Protein AF-A0A1G7ED06-F1 (afdb_monomer_lite)

Sequence (271 aa):
MIDLTKHDFTSLSVKDLLDAREAYHVHLAHLQSVYATAIGRYLIRDNDRNATERKAHSKPQALGPRTLFNSSVKDWSWPCILVFVRDWMKRSELKNHPEKQDQLVPPFLYLPDGRVVPTCVVKVDPNEGSPGTVDPPVFKSDLVGGGFPVQTMIQGKIHRGSIGCLVTNGETVFALSNRHVVGAAGREIFAGFKNTDRRLGVSDALQLGKRAFSEVYPGWPGSRVVANLDAGLIRVMTSRAGPHRFTASARSATSSTSMSAPSVSTSSTSR

Secondary structure (DSSP, 8-state):
---GGGS--TT--HHHHHHHHHHTHHHHHHSTTEEEEEEEEPPEETTSGGGT-TT----GGGS---BTTSEE--TTPPEEEEEEESS---HHHHHH-GGGGGGSPPSEEE-TTS-EEEEEEEE-----PPPPPPPPPP---S---TT-EEEEEETTEEEEEE--EEEE-SS-EEEEE-HHHH-STT-EEEEEETTEEEEEEEEEEEEEEEEEHHHHSTT-S-TT-EEEEEEEEEEE---SSSS----------------PPPP--------

Foldseek 3Di:
DPPPVVDDQQPDDPLNQLLLCQVCVVLLVPQPFFDDKDKDWAWDFCPFPCVPPVPGGDDPVVRPAAAPVGTDDDPPTGIAMETEGQDDDDPVNCVVCVVCVSNDDDQWGADPVGDIHGYHYHYDDDDPDDDDDDDDDDADDLAAAAQFKKWDADPNDIDIWHFHGWDDPVPFIKTKIFCSGLDAWQDFIWGDHNNDIDTFATWHNDFDAWDQPCVVPPPGDRRPDIDGRGITIGGGDDDPPDDRDHDRPPPPPPPPPDDDDDDDDDDDDDD

Organism: NCBI:txid1419277

pLDDT: mean 79.33, std 20.06, range [27.67, 97.88]

Structure (mmCIF, N/CA/C/O backbone):
data_AF-A0A1G7ED06-F1
#
_entry.id   AF-A0A1G7ED06-F1
#
loop_
_atom_site.group_PDB
_atom_site.id
_atom_site.type_symbol
_atom_site.label_atom_id
_atom_site.label_alt_id
_atom_site.label_comp_id
_atom_site.label_asym_id
_atom_site.label_entity_id
_atom_site.label_seq_id
_atom_site.pdbx_PDB_ins_code
_atom_site.Cartn_x
_atom_site.Cartn_y
_atom_site.Cartn_z
_atom_site.occupancy
_atom_site.B_iso_or_equiv
_atom_site.auth_seq_id
_atom_site.auth_comp_id
_atom_site.auth_asym_id
_atom_site.auth_atom_id
_atom_site.pdbx_PDB_model_num
ATOM 1 N N . MET A 1 1 ? 16.710 -3.857 -27.925 1.00 36.19 1 MET A N 1
ATOM 2 C CA . MET A 1 1 ? 15.730 -2.854 -27.456 1.00 36.19 1 MET A CA 1
ATOM 3 C C . MET A 1 1 ? 14.449 -3.642 -27.264 1.00 36.19 1 MET A C 1
ATOM 5 O O . MET A 1 1 ? 14.039 -4.249 -28.240 1.00 36.19 1 MET A O 1
ATOM 9 N N . ILE A 1 2 ? 13.929 -3.813 -26.041 1.00 41.56 2 ILE A N 1
ATOM 10 C CA . ILE A 1 2 ? 12.646 -4.522 -25.911 1.00 41.56 2 ILE A CA 1
ATOM 11 C C . ILE A 1 2 ? 11.589 -3.522 -26.340 1.00 41.56 2 ILE A C 1
ATOM 13 O O . ILE A 1 2 ? 11.467 -2.457 -25.734 1.00 41.56 2 ILE A O 1
ATOM 17 N N . ASP A 1 3 ? 10.943 -3.833 -27.450 1.00 40.06 3 ASP A N 1
ATOM 18 C CA . ASP A 1 3 ? 9.920 -3.004 -28.042 1.00 40.06 3 ASP A CA 1
ATOM 19 C C . ASP A 1 3 ? 8.656 -3.067 -27.176 1.00 40.06 3 ASP A C 1
ATOM 21 O O . ASP A 1 3 ? 7.835 -3.976 -27.288 1.00 40.06 3 ASP A O 1
ATOM 25 N N . LEU A 1 4 ? 8.539 -2.108 -26.256 1.00 51.03 4 LEU A N 1
ATOM 26 C CA . LEU A 1 4 ? 7.375 -1.927 -25.386 1.00 51.03 4 LEU A CA 1
ATOM 27 C C . LEU A 1 4 ? 6.096 -1.603 -26.181 1.00 51.03 4 LEU A C 1
ATOM 29 O O . LEU A 1 4 ? 5.025 -1.603 -25.589 1.00 51.03 4 LEU A O 1
ATOM 33 N N . THR A 1 5 ? 6.186 -1.328 -27.491 1.00 48.41 5 THR A N 1
ATOM 34 C CA . THR A 1 5 ? 5.022 -0.991 -28.327 1.00 48.41 5 THR A CA 1
ATOM 35 C C . THR A 1 5 ? 4.225 -2.210 -28.790 1.00 48.41 5 THR A C 1
ATOM 37 O O . THR A 1 5 ? 3.100 -2.050 -29.255 1.00 48.41 5 THR A O 1
ATOM 40 N N . LYS A 1 6 ? 4.758 -3.431 -28.630 1.00 54.66 6 LYS A N 1
ATOM 41 C CA . LYS A 1 6 ? 4.093 -4.655 -29.107 1.00 54.66 6 LYS A CA 1
ATOM 42 C C . LYS A 1 6 ? 2.989 -5.174 -28.177 1.00 54.66 6 LYS A C 1
ATOM 44 O O . LYS A 1 6 ? 2.189 -6.005 -28.598 1.00 54.66 6 LYS A O 1
ATOM 49 N N . HIS A 1 7 ? 2.938 -4.694 -26.934 1.00 62.41 7 HIS A N 1
ATOM 50 C CA . HIS A 1 7 ? 1.937 -5.091 -25.947 1.00 62.41 7 HIS A CA 1
ATOM 51 C C . HIS A 1 7 ? 1.218 -3.858 -25.403 1.00 62.41 7 HIS A C 1
ATOM 53 O O . HIS A 1 7 ? 1.837 -2.981 -24.801 1.00 62.41 7 HIS A O 1
ATOM 59 N N . ASP A 1 8 ? -0.097 -3.799 -25.608 1.00 76.88 8 ASP A N 1
ATOM 60 C CA . ASP A 1 8 ? -0.941 -2.807 -24.954 1.00 76.88 8 ASP A CA 1
ATOM 61 C C . ASP A 1 8 ? -1.243 -3.270 -23.524 1.00 76.88 8 ASP A C 1
ATOM 63 O O . ASP A 1 8 ? -1.940 -4.257 -23.299 1.00 76.88 8 ASP A O 1
ATOM 67 N N . PHE A 1 9 ? -0.678 -2.566 -22.546 1.00 83.44 9 PHE A N 1
ATOM 68 C CA . PHE A 1 9 ? -0.858 -2.866 -21.126 1.00 83.44 9 PHE A CA 1
ATOM 69 C C . PHE A 1 9 ? -2.062 -2.141 -20.512 1.00 83.44 9 PHE A C 1
ATOM 71 O O . PHE A 1 9 ? -2.337 -2.323 -19.327 1.00 83.44 9 PHE A O 1
ATOM 78 N N . THR A 1 10 ? -2.770 -1.294 -21.270 1.00 77.62 10 THR A N 1
ATOM 79 C CA . THR A 1 10 ? -3.891 -0.503 -20.733 1.00 77.62 10 THR A CA 1
ATOM 80 C C . THR A 1 10 ? -5.086 -1.361 -20.321 1.00 77.62 10 THR A C 1
ATOM 82 O O . THR A 1 10 ? -5.850 -0.944 -19.453 1.00 77.62 10 THR A O 1
ATOM 85 N N . SER A 1 11 ? -5.211 -2.572 -20.870 1.00 84.81 11 SER A N 1
ATOM 86 C CA . SER A 1 11 ? -6.262 -3.531 -20.522 1.00 84.81 11 SER A CA 1
ATOM 87 C C . SER A 1 11 ? -6.005 -4.304 -19.223 1.00 84.81 11 SER A C 1
ATOM 89 O O . SER A 1 11 ? -6.888 -5.039 -18.787 1.00 84.81 11 SER A O 1
ATOM 91 N N . LEU A 1 12 ? -4.822 -4.175 -18.605 1.00 92.69 12 LEU A N 1
ATOM 92 C CA . LEU A 1 12 ? -4.507 -4.866 -17.354 1.00 92.69 12 LEU A CA 1
ATOM 93 C C . LEU A 1 12 ? -5.311 -4.277 -16.188 1.00 92.69 12 LEU A C 1
ATOM 95 O O . LEU A 1 12 ? -5.167 -3.109 -15.818 1.00 92.69 12 LEU A O 1
ATOM 99 N N . SER A 1 13 ? -6.124 -5.120 -15.568 1.00 92.50 13 SER A N 1
ATOM 100 C CA . SER A 1 13 ? -6.898 -4.822 -14.371 1.00 92.50 13 SER A CA 1
ATOM 101 C C . SER A 1 13 ? -6.063 -4.956 -13.092 1.00 92.50 13 SER A C 1
ATOM 103 O O . SER A 1 13 ? -5.004 -5.584 -13.053 1.00 92.50 13 SER A O 1
ATOM 105 N N . VAL A 1 14 ? -6.587 -4.417 -11.987 1.00 93.50 14 VAL A N 1
ATOM 106 C CA . VAL A 1 14 ? -6.007 -4.604 -10.643 1.00 93.50 14 VAL A CA 1
ATOM 107 C C . VAL A 1 14 ? -5.897 -6.090 -10.289 1.00 93.50 14 VAL A C 1
ATOM 109 O O . VAL A 1 14 ? -4.909 -6.502 -9.682 1.00 93.50 14 VAL A O 1
ATOM 112 N N . LYS A 1 15 ? -6.881 -6.902 -10.696 1.00 92.38 15 LYS A N 1
ATOM 113 C CA . LYS A 1 15 ? -6.863 -8.346 -10.455 1.00 92.38 15 LYS A CA 1
ATOM 114 C C . LYS A 1 15 ? -5.696 -9.009 -11.186 1.00 92.38 15 LYS A C 1
ATOM 116 O O . LYS A 1 15 ? -4.998 -9.805 -10.570 1.00 92.38 15 LYS A O 1
ATOM 121 N N . ASP A 1 16 ? -5.437 -8.632 -12.438 1.00 94.06 16 ASP A N 1
ATOM 122 C CA . ASP A 1 16 ? -4.323 -9.181 -13.226 1.00 94.06 16 ASP A CA 1
ATOM 123 C C . ASP A 1 16 ? -2.970 -8.893 -12.565 1.00 94.06 16 ASP A C 1
ATOM 125 O O . ASP A 1 16 ? -2.104 -9.766 -12.489 1.00 94.06 16 ASP A O 1
ATOM 129 N N . LEU A 1 17 ? -2.801 -7.682 -12.024 1.00 95.44 17 LEU A N 1
ATOM 130 C CA . LEU A 1 17 ? -1.591 -7.321 -11.287 1.00 95.44 17 LEU A CA 1
ATOM 131 C C . LEU A 1 17 ? -1.438 -8.136 -9.998 1.00 95.44 17 LEU A C 1
ATOM 133 O O . LEU A 1 17 ? -0.333 -8.556 -9.659 1.00 95.44 17 LEU A O 1
ATOM 137 N N . LEU A 1 18 ? -2.526 -8.366 -9.263 1.00 93.94 18 LEU A N 1
ATOM 138 C CA . LEU A 1 18 ? -2.466 -9.168 -8.044 1.00 93.94 18 LEU A CA 1
ATOM 139 C C . LEU A 1 18 ? -2.226 -10.655 -8.343 1.00 93.94 18 LEU A C 1
ATOM 141 O O . LEU A 1 18 ? -1.435 -11.275 -7.634 1.00 93.94 18 LEU A O 1
ATOM 145 N N . ASP A 1 19 ? -2.831 -11.202 -9.404 1.00 94.00 19 ASP A N 1
ATOM 146 C CA . ASP A 1 19 ? -2.578 -12.566 -9.887 1.00 94.00 19 ASP A CA 1
ATOM 147 C C . ASP A 1 19 ? -1.080 -12.732 -10.220 1.00 94.00 19 ASP A C 1
ATOM 149 O O . ASP A 1 19 ? -0.428 -13.659 -9.737 1.00 94.00 19 ASP A O 1
ATOM 153 N N . ALA A 1 20 ? -0.498 -11.792 -10.979 1.00 95.12 20 ALA A N 1
ATOM 154 C CA . ALA A 1 20 ? 0.927 -11.801 -11.320 1.00 95.12 20 ALA A CA 1
ATOM 155 C C . ALA A 1 20 ? 1.834 -11.660 -10.097 1.00 95.12 20 ALA A C 1
ATOM 157 O O . ALA A 1 20 ? 2.827 -12.381 -9.977 1.00 95.12 20 ALA A O 1
ATOM 158 N N . ARG A 1 21 ? 1.488 -10.765 -9.165 1.00 93.88 21 ARG A N 1
ATOM 159 C CA . ARG A 1 21 ? 2.240 -10.592 -7.920 1.00 93.88 21 ARG A CA 1
ATOM 160 C C . ARG A 1 21 ? 2.233 -11.864 -7.076 1.00 93.88 21 ARG A C 1
ATOM 162 O O . ARG A 1 21 ? 3.278 -12.194 -6.532 1.00 93.88 21 ARG A O 1
ATOM 169 N N . GLU A 1 22 ? 1.102 -12.559 -6.957 1.00 92.31 22 GLU A N 1
ATOM 170 C CA . GLU A 1 22 ? 1.004 -13.824 -6.211 1.00 92.31 22 GLU A CA 1
ATOM 171 C C . GLU A 1 22 ? 1.790 -14.944 -6.909 1.00 92.31 22 GLU A C 1
ATOM 173 O O . GLU A 1 22 ? 2.588 -15.622 -6.261 1.00 92.31 22 GLU A O 1
ATOM 178 N N . ALA A 1 23 ? 1.633 -15.098 -8.230 1.00 93.75 23 ALA A N 1
ATOM 179 C CA . ALA A 1 23 ? 2.314 -16.134 -9.011 1.00 93.75 23 ALA A CA 1
ATOM 180 C C . ALA A 1 23 ? 3.847 -16.012 -8.950 1.00 93.75 23 ALA A C 1
ATOM 182 O O . ALA A 1 23 ? 4.551 -17.015 -8.848 1.00 93.75 23 ALA A O 1
ATOM 183 N N . TYR A 1 24 ? 4.366 -14.782 -8.961 1.00 94.50 24 TYR A N 1
ATOM 184 C CA . TYR A 1 24 ? 5.803 -14.500 -8.939 1.00 94.50 24 TYR A CA 1
ATOM 185 C C . TYR A 1 24 ? 6.337 -14.086 -7.566 1.00 94.50 24 TYR A C 1
ATOM 187 O O . TYR A 1 24 ? 7.515 -13.741 -7.459 1.00 94.50 24 TYR A O 1
ATOM 195 N N . HIS A 1 25 ? 5.515 -14.132 -6.510 1.00 90.75 25 HIS A N 1
ATOM 196 C CA . HIS A 1 25 ? 5.898 -13.638 -5.185 1.00 90.75 25 HIS A CA 1
ATOM 197 C C . HIS A 1 25 ? 7.194 -14.284 -4.686 1.00 90.75 25 HIS A C 1
ATOM 199 O O . HIS A 1 25 ? 8.126 -13.580 -4.308 1.00 90.75 25 HIS A O 1
ATOM 205 N N . VAL A 1 26 ? 7.259 -15.617 -4.744 1.00 90.75 26 VAL A N 1
ATOM 206 C CA . VAL A 1 26 ? 8.406 -16.405 -4.272 1.00 90.75 26 VAL A CA 1
ATOM 207 C C . VAL A 1 26 ? 9.655 -16.111 -5.100 1.00 90.75 26 VAL A C 1
ATOM 209 O O . VAL A 1 26 ? 10.717 -15.873 -4.540 1.00 90.75 26 VAL A O 1
ATOM 212 N N . HIS A 1 27 ? 9.524 -16.065 -6.428 1.00 92.75 27 HIS A N 1
ATOM 213 C CA . HIS A 1 27 ? 10.647 -15.760 -7.313 1.00 92.75 27 HIS A CA 1
ATOM 214 C C . HIS A 1 27 ? 11.222 -14.369 -7.012 1.00 92.75 27 HIS A C 1
ATOM 216 O O . HIS A 1 27 ? 12.416 -14.246 -6.762 1.00 92.75 27 HIS A O 1
ATOM 222 N N . LEU A 1 28 ? 10.379 -13.333 -6.960 1.00 93.94 28 LEU A N 1
ATOM 223 C CA . LEU A 1 28 ? 10.836 -11.971 -6.679 1.00 93.94 28 LEU A CA 1
ATOM 224 C C . LEU A 1 28 ? 11.417 -11.831 -5.266 1.00 93.94 28 LEU A C 1
ATOM 226 O O . LEU A 1 28 ? 12.366 -11.078 -5.089 1.00 93.94 28 LEU A O 1
ATOM 230 N N . ALA A 1 29 ? 10.883 -12.553 -4.277 1.00 90.62 29 ALA A N 1
ATOM 231 C CA . ALA A 1 29 ? 11.386 -12.536 -2.902 1.00 90.62 29 ALA A CA 1
ATOM 232 C C . ALA A 1 29 ? 12.749 -13.234 -2.733 1.00 90.62 29 ALA A C 1
ATOM 234 O O . ALA A 1 29 ? 13.461 -12.938 -1.778 1.00 90.62 29 ALA A O 1
ATOM 235 N N . HIS A 1 30 ? 13.124 -14.142 -3.638 1.00 92.25 30 HIS A N 1
ATOM 236 C CA . HIS A 1 30 ? 14.442 -14.786 -3.628 1.00 92.25 30 HIS A CA 1
ATOM 237 C C . HIS A 1 30 ? 15.549 -13.931 -4.260 1.00 92.25 30 HIS A C 1
ATOM 239 O O . HIS A 1 30 ? 16.728 -14.250 -4.102 1.00 92.25 30 HIS A O 1
ATOM 245 N N . LEU A 1 31 ? 15.201 -12.845 -4.957 1.00 92.88 31 LEU A N 1
ATOM 246 C CA . LEU A 1 31 ? 16.184 -11.908 -5.493 1.00 92.88 31 LEU A CA 1
ATOM 247 C C . LEU A 1 31 ? 16.764 -11.077 -4.342 1.00 92.88 31 LEU A C 1
ATOM 249 O O . LEU A 1 31 ? 16.043 -10.326 -3.689 1.00 92.88 31 LEU A O 1
ATOM 253 N N . GLN A 1 32 ? 18.075 -11.160 -4.119 1.00 89.94 32 GLN A N 1
ATOM 254 C CA . GLN A 1 32 ? 18.747 -10.565 -2.954 1.00 89.94 32 GLN A CA 1
ATOM 255 C C . GLN A 1 32 ? 18.574 -9.045 -2.862 1.00 89.94 32 GLN A C 1
ATOM 257 O O . GLN A 1 32 ? 18.525 -8.479 -1.770 1.00 89.94 32 GLN A O 1
ATOM 262 N N . SER A 1 33 ? 18.484 -8.376 -4.014 1.00 90.12 33 SER A N 1
ATOM 263 C CA . SER A 1 33 ? 18.304 -6.927 -4.078 1.00 90.12 33 SER A CA 1
ATOM 264 C C . SER A 1 33 ? 16.863 -6.494 -3.800 1.00 90.12 33 SER A C 1
ATOM 266 O O . SER A 1 33 ? 16.652 -5.333 -3.450 1.00 90.12 33 SER A O 1
ATOM 268 N N . VAL A 1 34 ? 15.872 -7.382 -3.944 1.00 94.19 34 VAL A N 1
ATOM 269 C CA . VAL A 1 34 ? 14.452 -7.043 -3.804 1.00 94.19 34 VAL A CA 1
ATOM 270 C C . VAL A 1 34 ? 14.076 -6.956 -2.332 1.00 94.19 34 VAL A C 1
ATOM 272 O O . VAL A 1 34 ? 14.231 -7.892 -1.557 1.00 94.19 34 VAL A O 1
ATOM 275 N N . TYR A 1 35 ? 13.537 -5.804 -1.951 1.00 91.62 35 TYR A N 1
ATOM 276 C CA . TYR A 1 35 ? 13.076 -5.525 -0.599 1.00 91.62 35 TYR A CA 1
ATOM 277 C C . TYR A 1 35 ? 11.562 -5.689 -0.455 1.00 91.62 35 TYR A C 1
ATOM 279 O O . TYR A 1 35 ? 11.080 -6.201 0.553 1.00 91.62 35 TYR A O 1
ATOM 287 N N . ALA A 1 36 ? 10.798 -5.238 -1.452 1.00 92.88 36 ALA A N 1
ATOM 288 C CA . ALA A 1 36 ? 9.342 -5.268 -1.409 1.00 92.88 36 ALA A CA 1
ATOM 289 C C . ALA A 1 36 ? 8.730 -5.222 -2.813 1.00 92.88 36 ALA A C 1
ATOM 291 O O . ALA A 1 36 ? 9.364 -4.803 -3.781 1.00 92.88 36 ALA A O 1
ATOM 292 N N . THR A 1 37 ? 7.456 -5.605 -2.915 1.00 94.94 37 THR A N 1
ATOM 293 C CA . THR A 1 37 ? 6.671 -5.502 -4.151 1.00 94.94 37 THR A CA 1
ATOM 294 C C . THR A 1 37 ? 5.299 -4.895 -3.886 1.00 94.94 37 THR A C 1
ATOM 296 O O . THR A 1 37 ? 4.647 -5.219 -2.887 1.00 94.94 37 THR A O 1
ATOM 299 N N . ALA A 1 38 ? 4.834 -4.063 -4.814 1.00 94.81 38 ALA A N 1
ATOM 300 C CA . ALA A 1 38 ? 3.500 -3.472 -4.817 1.00 94.81 38 ALA A CA 1
ATOM 301 C C . ALA A 1 38 ? 2.905 -3.492 -6.232 1.00 94.81 38 ALA A C 1
ATOM 303 O O . ALA A 1 38 ? 3.618 -3.686 -7.213 1.00 94.81 38 ALA A O 1
ATOM 304 N N . ILE A 1 39 ? 1.596 -3.288 -6.344 1.00 95.19 39 ILE A N 1
ATOM 305 C CA . ILE A 1 39 ? 0.939 -3.035 -7.632 1.00 95.19 39 ILE A CA 1
ATOM 306 C C . ILE A 1 39 ? 0.784 -1.526 -7.824 1.00 95.19 39 ILE A C 1
ATOM 308 O O . ILE A 1 39 ? 0.638 -0.788 -6.849 1.00 95.19 39 ILE A O 1
ATOM 312 N N . GLY A 1 40 ? 0.803 -1.053 -9.064 1.00 95.81 40 GLY A N 1
ATOM 313 C CA . GLY A 1 40 ? 0.607 0.364 -9.342 1.00 95.81 40 GLY A CA 1
ATOM 314 C C . GLY A 1 40 ? 0.716 0.687 -10.822 1.00 95.81 40 GLY A C 1
ATOM 315 O O . GLY A 1 40 ? 0.531 -0.175 -11.680 1.00 95.81 40 GLY A O 1
ATOM 316 N N . ARG A 1 41 ? 1.040 1.943 -11.121 1.00 95.94 41 ARG A N 1
ATOM 317 C CA . ARG A 1 41 ? 1.383 2.390 -12.473 1.00 95.94 41 ARG A CA 1
ATOM 318 C C . ARG A 1 41 ? 2.881 2.621 -12.592 1.00 95.94 41 ARG A C 1
ATOM 320 O O . ARG A 1 41 ? 3.540 2.957 -11.610 1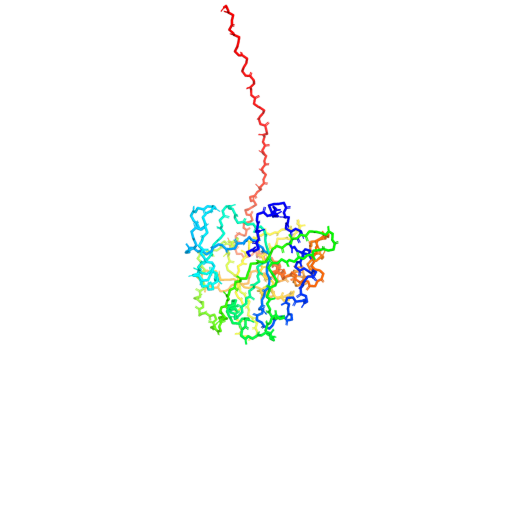.00 95.94 41 ARG A O 1
ATOM 327 N N . TYR A 1 42 ? 3.400 2.434 -13.798 1.00 95.81 42 TYR A N 1
ATOM 328 C CA . TYR A 1 42 ? 4.811 2.611 -14.100 1.00 95.81 42 TYR A CA 1
ATOM 329 C C . TYR A 1 42 ? 5.258 4.025 -13.744 1.00 95.81 42 TYR A C 1
ATOM 331 O O . TYR A 1 42 ? 4.626 5.002 -14.132 1.00 95.81 42 TYR A O 1
ATOM 339 N N . LEU A 1 43 ? 6.359 4.133 -13.011 1.00 96.62 43 LEU A N 1
ATOM 340 C CA . LEU A 1 43 ? 6.901 5.421 -12.608 1.00 96.62 43 LEU A CA 1
ATOM 341 C C . LEU A 1 43 ? 7.872 5.930 -13.679 1.00 96.62 43 LEU A C 1
ATOM 343 O O . LEU A 1 43 ? 8.893 5.300 -13.992 1.00 96.62 43 LEU A O 1
ATOM 347 N N . ILE A 1 44 ? 7.557 7.085 -14.252 1.00 95.50 44 ILE A N 1
ATOM 348 C CA . ILE A 1 44 ? 8.386 7.753 -15.254 1.00 95.50 44 ILE A CA 1
ATOM 349 C C . ILE A 1 44 ? 9.300 8.725 -14.517 1.00 95.50 44 ILE A C 1
ATOM 351 O O . ILE A 1 44 ? 8.837 9.503 -13.689 1.00 95.50 44 ILE A O 1
ATOM 355 N N . ARG A 1 45 ? 10.610 8.647 -14.776 1.00 95.62 45 ARG A N 1
ATOM 356 C CA . ARG A 1 45 ? 11.569 9.561 -14.145 1.00 95.62 45 ARG A CA 1
ATOM 357 C C . ARG A 1 45 ? 11.337 10.973 -14.647 1.00 95.62 45 ARG A C 1
ATOM 359 O O . ARG A 1 45 ? 11.144 11.160 -15.844 1.00 95.62 45 ARG A O 1
ATOM 366 N N . ASP A 1 46 ? 11.432 11.948 -13.759 1.00 94.44 46 ASP A N 1
ATOM 367 C CA . ASP A 1 46 ? 11.096 13.334 -14.083 1.00 94.44 46 ASP A CA 1
ATOM 368 C C . ASP A 1 46 ? 12.111 13.980 -15.043 1.00 94.44 46 ASP A C 1
ATOM 370 O O . ASP A 1 46 ? 11.776 14.920 -15.755 1.00 94.44 46 ASP A O 1
ATOM 374 N N . ASN A 1 47 ? 13.333 13.440 -15.121 1.00 93.06 47 ASN A N 1
ATOM 375 C CA . ASN A 1 47 ? 14.365 13.844 -16.084 1.00 93.06 47 ASN A CA 1
ATOM 376 C C . ASN A 1 47 ? 14.317 13.076 -17.423 1.00 93.06 47 ASN A C 1
ATOM 378 O O . ASN A 1 47 ? 15.170 13.285 -18.290 1.00 93.06 47 ASN A O 1
ATOM 382 N N . ASP A 1 48 ? 13.369 12.155 -17.602 1.00 92.69 48 ASP A N 1
ATOM 383 C CA . ASP A 1 48 ? 13.134 11.523 -18.899 1.00 92.69 48 ASP A CA 1
ATOM 384 C C . ASP A 1 48 ? 12.420 12.519 -19.818 1.00 92.69 48 ASP A C 1
ATOM 386 O O . ASP A 1 48 ? 11.505 13.217 -19.390 1.00 92.69 48 ASP A O 1
ATOM 390 N N . ARG A 1 49 ? 12.766 12.551 -21.109 1.00 91.81 49 ARG A N 1
ATOM 391 C CA . ARG A 1 49 ? 11.973 13.300 -22.099 1.00 91.81 49 ARG A CA 1
ATOM 392 C C . ARG A 1 49 ? 10.522 12.808 -22.144 1.00 91.81 49 ARG A C 1
ATOM 394 O O . ARG A 1 49 ? 9.619 13.587 -22.435 1.00 91.81 49 ARG A O 1
ATOM 401 N N . ASN A 1 50 ? 10.297 11.549 -21.759 1.00 90.75 50 ASN A N 1
ATOM 402 C CA . ASN A 1 50 ? 8.960 10.982 -21.611 1.00 90.75 50 ASN A CA 1
ATOM 403 C C . ASN A 1 50 ? 8.186 11.527 -20.399 1.00 90.75 50 ASN A C 1
ATOM 405 O O . ASN A 1 50 ? 7.041 11.149 -20.178 1.00 90.75 50 ASN A O 1
ATOM 409 N N . ALA A 1 51 ? 8.786 12.362 -19.551 1.00 91.00 51 ALA A N 1
ATOM 410 C CA . ALA A 1 51 ? 8.061 12.993 -18.454 1.00 91.00 51 ALA A CA 1
ATOM 411 C C . ALA A 1 51 ? 7.110 14.090 -18.954 1.00 91.00 51 ALA A C 1
ATOM 413 O O . ALA A 1 51 ? 6.073 14.313 -18.330 1.00 91.00 51 ALA A O 1
ATOM 414 N N . THR A 1 52 ? 7.453 14.746 -20.067 1.00 90.31 52 THR A N 1
ATOM 415 C CA . THR A 1 52 ? 6.690 15.850 -20.668 1.00 90.31 52 THR A CA 1
ATOM 416 C C . THR A 1 52 ? 6.039 15.460 -21.992 1.00 90.31 52 THR A C 1
ATOM 418 O O . THR A 1 52 ? 4.925 15.889 -22.275 1.00 90.31 52 THR A O 1
ATOM 421 N N . GLU A 1 53 ? 6.694 14.617 -22.793 1.00 90.81 53 GLU A N 1
ATOM 422 C CA . GLU A 1 53 ? 6.219 14.220 -24.119 1.00 90.81 53 GLU A CA 1
ATOM 423 C C . GLU A 1 53 ? 6.085 12.696 -24.218 1.00 90.81 53 GLU A C 1
ATOM 425 O O . GLU A 1 53 ? 7.084 11.991 -24.329 1.00 90.81 53 GLU A O 1
ATOM 430 N N . ARG A 1 54 ? 4.847 12.181 -24.277 1.00 87.56 54 ARG A N 1
ATOM 431 C CA . ARG A 1 54 ? 4.521 10.734 -24.272 1.00 87.56 54 ARG A CA 1
ATOM 432 C C . ARG A 1 54 ? 5.363 9.854 -25.209 1.00 87.56 54 ARG A C 1
ATOM 434 O O . ARG A 1 54 ? 5.547 8.669 -24.943 1.00 87.56 54 ARG A O 1
ATOM 441 N N . LYS A 1 55 ? 5.775 10.389 -26.361 1.00 87.62 55 LYS A N 1
ATOM 442 C CA . LYS A 1 55 ? 6.507 9.649 -27.404 1.00 87.62 55 LYS A CA 1
ATOM 443 C C . LYS A 1 55 ? 8.016 9.910 -27.393 1.00 87.62 55 LYS A C 1
ATOM 445 O O . LYS A 1 55 ? 8.745 9.243 -28.124 1.00 87.62 55 LYS A O 1
ATOM 450 N N . ALA A 1 56 ? 8.494 10.878 -26.614 1.00 87.75 56 ALA A N 1
ATOM 451 C CA . ALA A 1 56 ? 9.913 11.184 -26.529 1.00 87.75 56 ALA A CA 1
ATOM 452 C C . ALA A 1 56 ? 10.553 10.313 -25.450 1.00 87.75 56 ALA A C 1
ATOM 454 O O . ALA A 1 56 ? 10.014 10.181 -24.363 1.00 87.75 56 ALA A O 1
ATOM 455 N N . HIS A 1 57 ? 11.721 9.737 -25.724 1.00 80.88 57 HIS A N 1
ATOM 456 C CA . HIS A 1 57 ? 12.433 8.918 -24.747 1.00 80.88 57 HIS A CA 1
ATOM 457 C C . HIS A 1 57 ? 13.888 9.352 -24.636 1.00 80.88 57 HIS A C 1
ATOM 459 O O . HIS A 1 57 ? 14.582 9.530 -25.641 1.00 80.88 57 HIS A O 1
ATOM 465 N N . SER A 1 58 ? 14.368 9.482 -23.403 1.00 87.44 58 SER A N 1
ATOM 466 C CA . SER A 1 58 ? 15.795 9.599 -23.119 1.00 87.44 58 SER A CA 1
ATOM 467 C C . SER A 1 58 ? 16.484 8.231 -23.184 1.00 87.44 58 SER A C 1
ATOM 469 O O . SER A 1 58 ? 15.866 7.180 -23.005 1.00 87.44 58 SER A O 1
ATOM 471 N N . LYS A 1 59 ? 17.806 8.218 -23.405 1.00 83.44 59 LYS A N 1
ATOM 472 C CA . LYS A 1 59 ? 18.596 6.977 -23.321 1.00 83.44 59 LYS A CA 1
ATOM 473 C C . LYS A 1 59 ? 18.543 6.445 -21.877 1.00 83.44 59 LYS A C 1
ATOM 475 O O . LYS A 1 59 ? 18.990 7.163 -20.983 1.00 83.44 59 LYS A O 1
ATOM 480 N N . PRO A 1 60 ? 18.085 5.202 -21.616 1.00 76.25 60 PRO A N 1
ATOM 481 C CA . PRO A 1 60 ? 17.909 4.697 -20.250 1.00 76.25 60 PRO A CA 1
ATOM 482 C C . PRO A 1 60 ? 19.172 4.750 -19.382 1.00 76.25 60 PRO A C 1
ATOM 484 O O . PRO A 1 60 ? 19.080 4.942 -18.173 1.00 76.25 60 PRO A O 1
ATOM 487 N N . GLN A 1 61 ? 20.352 4.604 -19.991 1.00 77.00 61 GLN A N 1
ATOM 488 C CA . GLN A 1 61 ? 21.644 4.669 -19.303 1.00 77.00 61 GLN A CA 1
ATOM 489 C C . GLN A 1 61 ? 21.952 6.062 -18.734 1.00 77.00 61 GLN A C 1
ATOM 491 O O . GLN A 1 61 ? 22.691 6.156 -17.761 1.00 77.00 61 GLN A O 1
ATOM 496 N N . ALA A 1 62 ? 21.388 7.124 -19.316 1.00 81.56 62 ALA A N 1
ATOM 497 C CA . ALA A 1 62 ? 21.627 8.503 -18.895 1.00 81.56 62 ALA A CA 1
ATOM 498 C C . ALA A 1 62 ? 20.749 8.935 -17.707 1.00 81.56 62 ALA A C 1
ATOM 500 O O . ALA A 1 62 ? 21.032 9.946 -17.078 1.00 81.56 62 ALA A O 1
ATOM 501 N N . LEU A 1 63 ? 19.687 8.185 -17.392 1.00 85.25 63 LEU A N 1
ATOM 502 C CA . LEU A 1 63 ? 18.672 8.609 -16.424 1.00 85.25 63 LEU A CA 1
ATOM 503 C C . LEU A 1 63 ? 18.957 8.186 -14.975 1.00 85.25 63 LEU A C 1
ATOM 505 O O . LEU A 1 63 ? 18.261 8.628 -14.063 1.00 85.25 63 LEU A O 1
ATOM 509 N N . GLY A 1 64 ? 19.954 7.325 -14.753 1.00 89.69 64 GLY A N 1
ATOM 510 C CA . GLY A 1 64 ? 20.293 6.823 -13.420 1.00 89.69 64 GLY A CA 1
ATOM 511 C C . GLY A 1 64 ? 19.211 5.927 -12.785 1.00 89.69 64 GLY A C 1
ATOM 512 O O . GLY A 1 64 ? 18.298 5.440 -13.468 1.00 89.69 64 GLY A O 1
ATOM 513 N N . PRO A 1 65 ? 19.316 5.640 -11.475 1.00 93.31 65 PRO A N 1
ATOM 514 C CA . PRO A 1 65 ? 18.323 4.853 -10.758 1.00 93.31 65 PRO A CA 1
ATOM 515 C C . PRO A 1 65 ? 16.988 5.587 -10.664 1.00 93.31 65 PRO A C 1
ATOM 517 O O . PRO A 1 65 ? 16.920 6.804 -10.507 1.00 93.31 65 PRO A O 1
ATOM 520 N N . ARG A 1 66 ? 15.904 4.823 -10.771 1.00 94.81 66 ARG A N 1
ATOM 521 C CA . ARG A 1 66 ? 14.563 5.325 -10.474 1.00 94.81 66 ARG A CA 1
ATOM 522 C C . ARG A 1 66 ? 14.332 5.252 -8.968 1.00 94.81 66 ARG A C 1
ATOM 524 O O . ARG A 1 66 ? 14.577 4.195 -8.407 1.00 94.81 66 ARG A O 1
ATOM 531 N N . THR A 1 67 ? 13.815 6.302 -8.348 1.00 95.75 67 THR A N 1
ATOM 532 C CA . THR A 1 67 ? 13.444 6.353 -6.926 1.00 95.75 67 THR A CA 1
ATOM 533 C C . THR A 1 67 ? 12.045 6.946 -6.769 1.00 95.75 67 THR A C 1
ATOM 535 O O . THR A 1 67 ? 11.508 7.545 -7.700 1.00 95.75 67 THR A O 1
ATOM 538 N N . LEU A 1 68 ? 11.455 6.827 -5.579 1.00 94.12 68 LEU A N 1
ATOM 539 C CA . LEU A 1 68 ? 10.170 7.468 -5.265 1.00 94.12 68 LEU A CA 1
ATOM 540 C C . LEU A 1 68 ? 10.221 9.008 -5.290 1.00 94.12 68 LEU A C 1
ATOM 542 O O . LEU A 1 68 ? 9.175 9.644 -5.303 1.00 94.12 68 LEU A O 1
ATOM 546 N N . PHE A 1 69 ? 11.418 9.601 -5.298 1.00 94.50 69 PHE A N 1
ATOM 547 C CA . PHE A 1 69 ? 11.624 11.051 -5.220 1.00 94.50 69 PHE A CA 1
ATOM 548 C C . PHE A 1 69 ? 11.962 11.702 -6.566 1.00 94.50 69 PHE A C 1
ATOM 550 O O . PHE A 1 69 ? 11.950 12.922 -6.663 1.00 94.50 69 PHE A O 1
ATOM 557 N N . ASN A 1 70 ? 12.303 10.907 -7.585 1.00 95.56 70 ASN A N 1
ATOM 558 C CA . ASN A 1 70 ? 12.676 11.403 -8.915 1.00 95.56 70 ASN A CA 1
ATOM 559 C C . ASN A 1 70 ? 11.810 10.825 -10.039 1.00 95.56 70 ASN A C 1
ATOM 561 O O . ASN A 1 70 ? 12.208 10.850 -11.210 1.00 95.56 70 ASN A O 1
ATOM 565 N N . SER A 1 71 ? 10.691 10.198 -9.681 1.00 96.81 71 SER A N 1
ATOM 566 C CA . SER A 1 71 ? 9.787 9.599 -10.644 1.00 96.81 71 SER A CA 1
ATOM 567 C C . SER A 1 71 ? 8.344 9.674 -10.184 1.00 96.81 71 SER A C 1
ATOM 569 O O . SER A 1 71 ? 8.036 9.566 -8.999 1.00 96.81 71 SER A O 1
ATOM 571 N N . SER A 1 72 ? 7.455 9.845 -11.153 1.00 96.50 72 SER A N 1
ATOM 572 C CA . SER A 1 72 ? 6.037 10.069 -10.923 1.00 96.50 72 SER A CA 1
ATOM 573 C C . SER A 1 72 ? 5.190 9.338 -11.965 1.00 96.50 72 SER A C 1
ATOM 575 O O . SER A 1 72 ? 5.656 8.964 -13.045 1.00 96.50 72 SER A O 1
ATOM 577 N N . VAL A 1 73 ? 3.927 9.093 -11.619 1.00 96.00 73 VAL A N 1
ATOM 578 C CA . VAL A 1 73 ? 2.933 8.565 -12.559 1.00 96.00 73 VAL A CA 1
ATOM 579 C C . VAL A 1 73 ? 2.514 9.689 -13.505 1.00 96.00 73 VAL A C 1
ATOM 581 O O . VAL A 1 73 ? 2.267 10.811 -13.069 1.00 96.00 73 VAL A O 1
ATOM 584 N N . LYS A 1 74 ? 2.413 9.375 -14.795 1.00 94.50 74 LYS A N 1
ATOM 585 C CA . LYS A 1 74 ? 1.843 10.235 -15.846 1.00 94.50 74 LYS A CA 1
ATOM 586 C C . LYS A 1 74 ? 0.570 9.608 -16.414 1.00 94.50 74 LYS A C 1
ATOM 588 O O . LYS A 1 74 ? 0.348 8.408 -16.247 1.00 94.50 74 LYS A O 1
ATOM 593 N N . ASP A 1 75 ? -0.204 10.372 -17.176 1.00 92.56 75 ASP A N 1
ATOM 594 C CA . ASP A 1 75 ? -1.455 9.896 -17.792 1.00 92.56 75 ASP A CA 1
ATOM 595 C C . ASP A 1 75 ? -1.248 8.690 -18.721 1.00 92.56 75 ASP A C 1
ATOM 597 O O . ASP A 1 75 ? -2.101 7.810 -18.828 1.00 92.56 75 ASP A O 1
ATOM 601 N N . TRP A 1 76 ? -0.074 8.602 -19.351 1.00 92.00 76 TRP A N 1
ATOM 602 C CA . TRP A 1 76 ? 0.332 7.484 -20.209 1.00 92.00 76 TRP A CA 1
ATOM 603 C C . 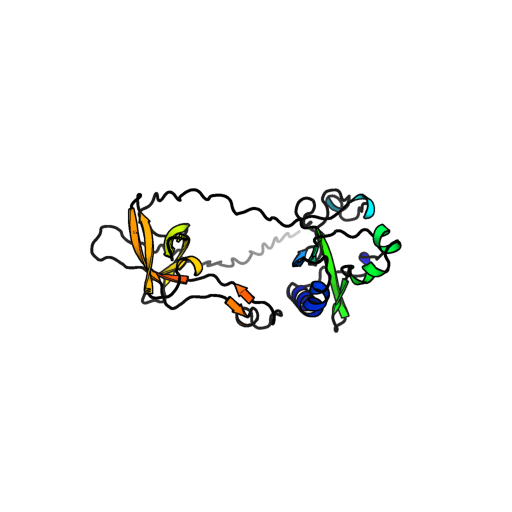TRP A 1 76 ? 1.137 6.396 -19.488 1.00 92.00 76 TRP A C 1
ATOM 605 O O . TRP A 1 76 ? 1.697 5.511 -20.135 1.00 92.00 76 TRP A O 1
ATOM 615 N N . SER A 1 77 ? 1.221 6.445 -18.158 1.00 92.94 77 SER A N 1
ATOM 616 C CA . SER A 1 77 ? 1.814 5.361 -17.374 1.00 92.94 77 SER A CA 1
ATOM 617 C C . SER A 1 77 ? 0.886 4.154 -17.339 1.00 92.94 77 SER A C 1
ATOM 619 O O . SER A 1 77 ? -0.319 4.286 -17.106 1.00 92.94 77 SER A O 1
ATOM 621 N N . TRP A 1 78 ? 1.460 2.970 -17.523 1.00 93.81 78 TRP A N 1
ATOM 622 C CA . TRP A 1 78 ? 0.722 1.714 -17.621 1.00 93.81 78 TRP A CA 1
ATOM 623 C C . TRP A 1 78 ? 0.702 0.927 -16.299 1.00 93.81 78 TRP A C 1
ATOM 625 O O . TRP A 1 78 ? 1.605 1.103 -15.476 1.00 93.81 78 TRP A O 1
ATOM 635 N N . PRO A 1 79 ? -0.299 0.055 -16.078 1.00 96.81 79 PRO A N 1
ATOM 636 C CA . PRO A 1 79 ? -0.340 -0.869 -14.943 1.00 96.81 79 PRO A CA 1
ATOM 637 C C . PRO A 1 79 ? 0.908 -1.765 -14.882 1.00 96.81 79 PRO A C 1
ATOM 639 O O . PRO A 1 79 ? 1.351 -2.281 -15.907 1.00 96.81 79 PRO A O 1
ATOM 642 N N . CYS A 1 80 ? 1.496 -1.947 -13.698 1.00 97.25 80 CYS A N 1
ATOM 643 C CA . CYS A 1 80 ? 2.709 -2.748 -13.511 1.00 97.25 80 CYS A CA 1
ATOM 644 C C . CYS A 1 80 ? 2.878 -3.242 -12.064 1.00 97.25 80 CYS A C 1
ATOM 646 O O . CYS A 1 80 ? 2.216 -2.759 -11.138 1.00 97.25 80 CYS A O 1
ATOM 648 N N . ILE A 1 81 ? 3.826 -4.160 -11.862 1.00 97.56 81 ILE A N 1
ATOM 649 C CA . ILE A 1 81 ? 4.342 -4.500 -10.531 1.00 97.56 81 ILE A CA 1
ATOM 650 C C . ILE A 1 81 ? 5.508 -3.570 -10.194 1.00 97.56 81 ILE A C 1
ATOM 652 O O . ILE A 1 81 ? 6.550 -3.606 -10.848 1.00 97.56 81 ILE A O 1
ATOM 656 N N . LEU A 1 82 ? 5.352 -2.752 -9.156 1.00 97.88 82 LEU A N 1
ATOM 657 C CA . LEU A 1 82 ? 6.445 -1.996 -8.555 1.00 97.88 82 LEU A CA 1
ATOM 6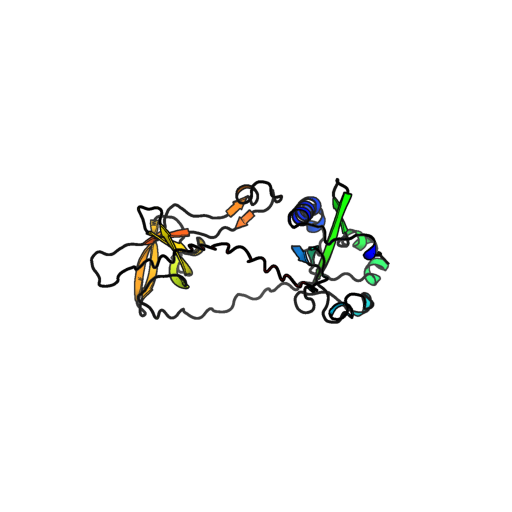58 C C . LEU A 1 82 ? 7.338 -2.968 -7.777 1.00 97.88 82 LEU A C 1
ATOM 660 O O . LEU A 1 82 ? 6.865 -3.665 -6.877 1.00 97.88 82 LEU A O 1
ATOM 664 N N . VAL A 1 83 ? 8.625 -3.008 -8.115 1.00 97.38 83 VAL A N 1
ATOM 665 C CA . VAL A 1 83 ? 9.618 -3.856 -7.446 1.00 97.38 83 VAL A CA 1
ATOM 666 C C . VAL A 1 83 ? 10.651 -2.953 -6.794 1.00 97.38 83 VAL A C 1
ATOM 668 O O . VAL A 1 83 ? 11.439 -2.299 -7.478 1.00 97.38 83 VAL A O 1
ATOM 671 N N . PHE A 1 84 ? 10.617 -2.894 -5.467 1.00 96.44 84 PHE A N 1
ATOM 672 C CA . PHE A 1 84 ? 11.515 -2.068 -4.677 1.00 96.44 84 PHE A CA 1
ATOM 673 C C . PHE A 1 84 ? 12.817 -2.814 -4.431 1.00 96.44 84 PHE A C 1
ATOM 675 O O . PHE A 1 84 ? 12.797 -3.904 -3.860 1.00 96.44 84 PHE A O 1
ATOM 682 N N . VAL A 1 85 ? 13.933 -2.225 -4.850 1.00 95.06 85 VAL A N 1
ATOM 683 C CA . VAL A 1 85 ? 15.270 -2.813 -4.728 1.00 95.06 85 VAL A CA 1
ATOM 684 C C . VAL A 1 85 ? 16.187 -1.941 -3.880 1.00 95.06 85 VAL A C 1
ATOM 686 O O . VAL A 1 85 ? 16.086 -0.715 -3.919 1.00 95.06 85 VAL A O 1
ATOM 689 N N . ARG A 1 86 ? 17.100 -2.568 -3.139 1.00 92.50 86 ARG A N 1
ATOM 690 C CA . ARG A 1 86 ? 18.177 -1.886 -2.405 1.00 92.50 86 ARG A CA 1
ATOM 691 C C . ARG A 1 86 ? 19.274 -1.430 -3.364 1.00 92.50 86 ARG A C 1
ATOM 693 O O . ARG A 1 86 ? 19.643 -0.258 -3.402 1.00 92.50 86 ARG A O 1
ATOM 700 N N . ASP A 1 87 ? 19.709 -2.355 -4.213 1.00 89.19 87 ASP A N 1
ATOM 701 C CA . ASP A 1 87 ? 20.805 -2.142 -5.150 1.00 89.19 87 ASP A CA 1
ATOM 702 C C . ASP A 1 87 ? 20.285 -1.958 -6.573 1.00 89.19 87 ASP A C 1
ATOM 704 O O . ASP A 1 87 ? 19.508 -2.758 -7.097 1.00 89.19 87 ASP A O 1
ATOM 708 N N . TRP A 1 88 ? 20.732 -0.885 -7.226 1.00 90.06 88 TRP A N 1
ATOM 709 C CA . TRP A 1 88 ? 20.391 -0.621 -8.617 1.00 90.06 88 TRP A CA 1
ATOM 710 C C . TRP A 1 88 ? 21.437 -1.224 -9.549 1.00 90.06 88 TRP A C 1
ATOM 712 O O . TRP A 1 88 ? 22.526 -0.673 -9.699 1.00 90.06 88 TRP A O 1
ATOM 722 N N . MET A 1 89 ? 21.088 -2.315 -10.226 1.00 85.00 89 MET A N 1
ATOM 723 C CA . MET A 1 89 ? 22.016 -3.001 -11.123 1.00 85.00 89 MET A CA 1
ATOM 724 C C . MET A 1 89 ? 22.036 -2.365 -12.520 1.00 85.00 89 MET A C 1
ATOM 726 O O . MET A 1 89 ? 21.002 -2.241 -13.188 1.00 85.00 89 MET A O 1
ATOM 730 N N . LYS A 1 90 ? 23.218 -1.966 -13.004 1.00 80.44 90 LYS A N 1
ATOM 731 C CA . LYS A 1 90 ? 23.371 -1.424 -14.366 1.00 80.44 90 LYS A CA 1
ATOM 732 C C . LYS A 1 90 ? 23.606 -2.543 -15.372 1.00 80.44 90 LYS A C 1
ATOM 734 O O . LYS A 1 90 ? 24.349 -3.482 -15.128 1.00 80.44 90 LYS A O 1
ATOM 739 N N . ARG A 1 91 ? 23.092 -2.380 -16.596 1.00 72.88 91 ARG A N 1
ATOM 740 C CA . ARG A 1 91 ? 23.356 -3.331 -17.698 1.00 72.88 91 ARG A CA 1
ATOM 741 C C . ARG A 1 91 ? 24.844 -3.552 -17.993 1.00 72.88 91 ARG A C 1
ATOM 743 O O . ARG A 1 91 ? 25.203 -4.630 -18.446 1.00 72.88 91 ARG A O 1
ATOM 750 N N . SER A 1 92 ? 25.690 -2.544 -17.786 1.00 74.00 92 SER A N 1
ATOM 751 C CA . SER A 1 92 ? 27.144 -2.680 -17.933 1.00 74.00 92 SER A CA 1
ATOM 752 C C . SER A 1 92 ? 27.752 -3.592 -16.867 1.00 74.00 92 SER A C 1
ATOM 754 O O . SER A 1 92 ? 28.673 -4.334 -17.172 1.00 74.00 92 SER A O 1
ATOM 756 N N . GLU A 1 93 ? 27.213 -3.579 -15.647 1.00 75.00 93 GLU A N 1
ATOM 757 C CA . GLU A 1 93 ? 27.679 -4.427 -14.545 1.00 75.00 93 GLU A CA 1
ATOM 758 C C . GLU A 1 93 ? 27.310 -5.894 -14.793 1.00 75.00 93 GLU A C 1
ATOM 760 O O . GLU A 1 93 ? 28.149 -6.762 -14.582 1.00 75.00 93 GLU A O 1
ATOM 765 N N . LEU A 1 94 ? 26.123 -6.173 -15.354 1.00 75.00 94 LEU A N 1
ATOM 766 C CA . LEU A 1 94 ? 25.725 -7.541 -15.731 1.00 75.00 94 LEU A CA 1
ATOM 767 C C . LEU A 1 94 ? 26.630 -8.170 -16.798 1.00 75.00 94 LEU A C 1
ATOM 769 O O . LEU A 1 94 ? 26.775 -9.388 -16.830 1.00 75.00 94 LEU A O 1
ATOM 773 N N . LYS A 1 95 ? 27.218 -7.366 -17.695 1.00 77.69 95 LYS A N 1
ATOM 774 C CA . LYS A 1 95 ? 28.154 -7.887 -18.705 1.00 77.69 95 LYS A CA 1
ATOM 775 C C . LYS A 1 95 ? 29.451 -8.390 -18.078 1.00 77.69 95 LYS A C 1
ATOM 777 O O . LYS A 1 95 ? 30.026 -9.345 -18.583 1.00 77.69 95 LYS A O 1
ATOM 782 N N . ASN A 1 96 ? 29.891 -7.739 -17.005 1.00 80.44 96 ASN A N 1
ATOM 783 C CA . ASN A 1 96 ? 31.145 -8.054 -16.327 1.00 80.44 96 ASN A CA 1
ATOM 784 C C . ASN A 1 96 ? 30.961 -9.105 -15.219 1.00 80.44 96 ASN A C 1
ATOM 786 O O . ASN A 1 96 ? 31.941 -9.701 -14.790 1.00 80.44 96 ASN A O 1
ATOM 790 N N . HIS A 1 97 ? 29.718 -9.324 -14.778 1.00 81.06 97 HIS A N 1
ATOM 791 C CA . HIS A 1 97 ? 29.339 -10.242 -13.705 1.00 81.06 97 HIS A CA 1
ATOM 792 C C . HIS A 1 97 ? 28.158 -11.126 -14.138 1.00 81.06 97 HIS A C 1
ATOM 794 O O . HIS A 1 97 ? 27.018 -10.878 -13.722 1.00 81.06 97 HIS A O 1
ATOM 800 N N . PRO A 1 98 ? 28.382 -12.122 -15.017 1.00 80.50 98 PRO A N 1
ATOM 801 C CA . PRO A 1 98 ? 27.322 -13.000 -15.506 1.00 80.50 98 PRO A CA 1
ATOM 802 C C . PRO A 1 98 ? 26.624 -13.780 -14.384 1.00 80.50 98 PRO A C 1
ATOM 804 O O . PRO A 1 98 ? 25.431 -14.042 -14.485 1.00 80.50 98 PRO A O 1
ATOM 807 N N . GLU A 1 99 ? 27.313 -14.059 -13.277 1.00 83.44 99 GLU A N 1
ATOM 808 C CA . GLU A 1 99 ? 26.755 -14.695 -12.080 1.00 83.44 99 GLU A CA 1
ATOM 809 C C . GLU A 1 99 ? 25.635 -13.877 -11.411 1.00 83.44 99 GLU A C 1
ATOM 811 O O . GLU A 1 99 ? 24.836 -14.415 -10.650 1.00 83.44 99 GLU A O 1
ATOM 816 N N . LYS A 1 100 ? 25.541 -12.572 -11.701 1.00 80.94 100 LYS A N 1
ATOM 817 C CA . LYS A 1 100 ? 24.487 -11.688 -11.179 1.00 80.94 100 LYS A CA 1
ATOM 818 C C . LYS A 1 100 ? 23.258 -11.613 -12.087 1.00 80.94 100 LYS A C 1
ATOM 820 O O . LYS A 1 100 ? 22.306 -10.914 -11.746 1.00 80.94 100 LYS A O 1
ATOM 825 N N . GLN A 1 101 ? 23.250 -12.304 -13.231 1.00 82.31 101 GLN A N 1
ATOM 826 C CA . GLN A 1 101 ? 22.111 -12.282 -14.158 1.00 82.31 101 GLN A CA 1
ATOM 827 C C . GLN A 1 101 ? 20.836 -12.837 -13.517 1.00 82.31 101 GLN A C 1
ATOM 829 O O . GLN A 1 101 ? 19.775 -12.235 -13.675 1.00 82.31 101 GLN A O 1
ATOM 834 N N . ASP A 1 102 ? 20.961 -13.890 -12.710 1.00 84.69 102 ASP A N 1
ATOM 835 C CA . ASP A 1 102 ? 19.837 -14.512 -11.996 1.00 84.69 102 ASP A CA 1
ATOM 836 C C . ASP A 1 102 ? 19.269 -13.621 -10.877 1.00 84.69 102 ASP A C 1
ATOM 838 O O . ASP A 1 102 ? 18.210 -13.901 -10.326 1.00 84.69 102 ASP A O 1
ATOM 842 N N . GLN A 1 103 ? 19.956 -12.523 -10.543 1.00 86.69 103 GLN A N 1
ATOM 843 C CA . GLN A 1 103 ? 19.516 -11.524 -9.565 1.00 86.69 103 GLN A CA 1
ATOM 844 C C . GLN A 1 103 ? 18.775 -10.343 -10.217 1.00 86.69 103 GLN A C 1
ATOM 846 O O . GLN A 1 103 ? 18.379 -9.395 -9.530 1.00 86.69 103 GLN A O 1
ATOM 851 N N . LEU A 1 104 ? 18.598 -10.361 -11.544 1.00 89.06 104 LEU A N 1
ATOM 852 C CA . LEU A 1 104 ? 17.905 -9.307 -12.271 1.00 89.06 104 LEU A CA 1
ATOM 853 C C . LEU A 1 104 ? 16.389 -9.450 -12.118 1.00 89.06 104 LEU A C 1
ATOM 855 O O . LEU A 1 104 ? 15.802 -10.482 -12.433 1.00 89.06 104 LEU A O 1
ATOM 859 N N . VAL A 1 105 ? 15.730 -8.353 -11.746 1.00 92.81 105 VAL A N 1
ATOM 860 C CA . VAL A 1 105 ? 14.268 -8.285 -11.798 1.00 92.81 105 VAL A CA 1
ATOM 861 C C . VAL A 1 105 ? 13.812 -8.402 -13.261 1.00 92.81 105 VAL A C 1
ATOM 863 O O . VAL A 1 105 ? 14.190 -7.557 -14.084 1.00 92.81 105 VAL A O 1
ATOM 866 N N . PRO A 1 106 ? 12.986 -9.404 -13.610 1.00 92.44 106 PRO A N 1
ATOM 867 C CA . PRO A 1 106 ? 12.521 -9.577 -14.977 1.00 92.44 106 PRO A CA 1
ATOM 868 C C . PRO A 1 106 ? 11.650 -8.382 -15.394 1.00 92.44 106 PRO A C 1
ATOM 870 O O . PRO A 1 106 ? 10.793 -7.955 -14.620 1.00 92.44 106 PRO A O 1
ATOM 873 N N . PRO A 1 107 ? 11.821 -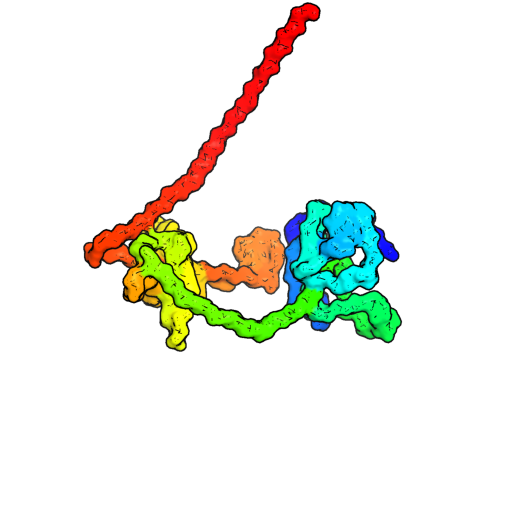7.828 -16.609 1.00 91.94 107 PRO A N 1
ATOM 874 C CA . PRO A 1 107 ? 11.038 -6.677 -17.069 1.00 91.94 107 PRO A CA 1
ATOM 875 C C . PRO A 1 107 ? 9.553 -7.005 -17.291 1.00 91.94 107 PRO A C 1
ATOM 877 O O . PRO A 1 107 ? 8.724 -6.096 -17.288 1.00 91.94 107 PRO A O 1
ATOM 880 N N . PHE A 1 108 ? 9.223 -8.289 -17.467 1.00 94.75 108 PHE A N 1
ATOM 881 C CA . PHE A 1 108 ? 7.867 -8.798 -17.652 1.00 94.75 108 PHE A CA 1
ATOM 882 C C . PHE A 1 108 ? 7.677 -10.108 -16.892 1.00 94.75 108 PHE A C 1
ATOM 884 O O . PHE A 1 108 ? 8.596 -10.922 -16.807 1.00 94.75 108 PHE A O 1
ATOM 891 N N . LEU A 1 109 ? 6.470 -10.304 -16.383 1.00 95.25 109 LEU A N 1
ATOM 892 C CA . LEU A 1 109 ? 5.989 -11.514 -15.734 1.00 95.25 109 LEU A CA 1
ATOM 893 C C . LEU A 1 109 ? 4.953 -12.157 -16.656 1.00 95.25 109 LEU A C 1
ATOM 895 O O . LEU A 1 109 ? 4.046 -11.471 -17.127 1.00 95.25 109 LEU A O 1
ATOM 899 N N . TYR A 1 110 ? 5.095 -13.452 -16.917 1.00 94.00 110 TYR A N 1
ATOM 900 C CA . TYR A 1 110 ? 4.250 -14.182 -17.857 1.00 94.00 110 TYR A CA 1
ATOM 901 C C . TYR A 1 110 ? 3.325 -15.109 -17.080 1.00 94.00 110 TYR A C 1
ATOM 903 O O . TYR A 1 110 ? 3.777 -16.000 -16.364 1.00 94.00 110 TYR A O 1
ATOM 911 N N . LEU A 1 111 ? 2.023 -14.888 -17.195 1.00 91.94 111 LEU A N 1
ATOM 912 C CA . LEU A 1 111 ? 1.034 -15.749 -16.564 1.00 91.94 111 LEU A CA 1
ATOM 913 C C . LEU A 1 111 ? 0.749 -16.984 -17.436 1.00 91.94 111 LEU A C 1
ATOM 915 O O . LEU A 1 111 ? 0.916 -16.920 -18.657 1.00 91.94 111 LEU A O 1
ATOM 919 N N . PRO A 1 112 ? 0.295 -18.109 -16.844 1.00 89.94 112 PRO A N 1
ATOM 920 C CA . PRO A 1 112 ? 0.000 -19.339 -17.589 1.00 89.94 112 PRO A CA 1
ATOM 921 C C . PRO A 1 112 ? -1.045 -19.181 -18.701 1.00 89.94 112 PRO A C 1
ATOM 923 O O . PRO A 1 112 ? -1.054 -19.956 -19.650 1.00 89.94 112 PRO A O 1
ATOM 926 N N . ASP A 1 113 ? -1.917 -18.180 -18.594 1.00 89.25 113 ASP A N 1
ATOM 927 C CA . ASP A 1 113 ? -2.945 -17.854 -19.587 1.00 89.25 113 ASP A CA 1
ATOM 928 C C . ASP A 1 113 ? -2.456 -16.907 -20.697 1.00 89.25 113 ASP A C 1
ATOM 930 O O . ASP A 1 113 ? -3.245 -16.443 -21.518 1.00 89.25 113 ASP A O 1
ATOM 934 N N . GLY A 1 114 ? -1.156 -16.605 -20.729 1.00 89.19 114 GLY A N 1
ATOM 935 C CA . GLY A 1 114 ? -0.532 -15.758 -21.740 1.00 89.19 114 GLY A CA 1
ATOM 936 C C . GLY A 1 114 ? -0.578 -14.260 -21.438 1.00 89.19 114 GLY A C 1
ATOM 937 O O . GLY A 1 114 ? 0.022 -13.488 -22.189 1.00 89.19 114 GLY A O 1
ATOM 938 N N . ARG A 1 115 ? -1.224 -13.817 -20.344 1.00 90.75 115 ARG A N 1
ATOM 939 C CA . ARG A 1 115 ? -1.139 -12.411 -19.910 1.00 90.75 115 ARG A CA 1
ATOM 940 C C . ARG A 1 115 ? 0.312 -12.049 -19.581 1.00 90.75 115 ARG A C 1
ATOM 942 O O . ARG A 1 115 ? 1.038 -12.814 -18.945 1.00 90.75 115 ARG A O 1
ATOM 949 N N . VAL A 1 116 ? 0.714 -10.842 -19.974 1.00 94.56 116 VAL A N 1
ATOM 950 C CA . VAL A 1 116 ? 2.055 -10.299 -19.728 1.00 94.56 116 VAL A CA 1
ATOM 951 C C . VAL A 1 116 ? 1.937 -9.065 -18.845 1.00 94.56 116 VAL A C 1
ATOM 953 O O . VAL A 1 116 ? 1.316 -8.079 -19.235 1.00 94.56 116 VAL A O 1
ATOM 956 N N . VAL A 1 117 ? 2.551 -9.104 -17.662 1.00 96.25 117 VAL A N 1
ATOM 957 C CA . VAL A 1 117 ? 2.517 -8.000 -16.695 1.00 96.25 117 VAL A CA 1
ATOM 958 C C . VAL A 1 117 ? 3.905 -7.369 -16.568 1.00 96.25 117 VAL A C 1
ATOM 960 O O . VAL A 1 117 ? 4.855 -8.059 -16.197 1.00 96.25 117 VAL A O 1
ATOM 963 N N . PRO A 1 118 ? 4.073 -6.067 -16.852 1.00 96.69 118 PRO A N 1
ATOM 964 C CA . PRO A 1 118 ? 5.374 -5.415 -16.773 1.00 96.69 118 PRO A CA 1
ATOM 965 C C . PRO A 1 118 ? 5.796 -5.150 -15.324 1.00 96.69 118 PRO A C 1
ATOM 967 O O . PRO A 1 118 ? 4.963 -4.979 -14.429 1.00 96.69 118 PRO A O 1
ATOM 970 N N . THR A 1 119 ? 7.105 -5.035 -15.101 1.00 96.62 119 THR A N 1
ATOM 971 C CA . THR A 1 119 ? 7.676 -4.600 -13.820 1.00 96.62 119 THR A CA 1
ATOM 972 C C . THR A 1 119 ? 8.247 -3.184 -13.903 1.00 96.62 119 THR A C 1
ATOM 974 O O . THR A 1 119 ? 8.718 -2.710 -14.941 1.00 96.62 119 THR A O 1
ATOM 977 N N . CYS A 1 120 ? 8.214 -2.480 -12.778 1.00 96.50 120 CYS A N 1
ATOM 978 C CA . CYS A 1 120 ? 8.820 -1.173 -12.594 1.00 96.50 120 CYS A CA 1
ATOM 979 C C . CYS A 1 120 ? 9.770 -1.238 -11.399 1.00 96.50 120 CYS A C 1
ATOM 981 O O . CYS A 1 120 ? 9.352 -1.156 -10.246 1.00 96.50 120 CYS A O 1
ATOM 983 N N . VAL A 1 121 ? 11.063 -1.383 -11.690 1.00 96.25 121 VAL A N 1
ATOM 984 C CA . VAL A 1 121 ? 12.119 -1.393 -10.671 1.00 96.25 121 VAL A CA 1
ATOM 985 C C . VAL A 1 121 ? 12.290 0.006 -10.083 1.00 96.25 121 VAL A C 1
ATOM 987 O O . VAL A 1 121 ? 12.467 0.969 -10.837 1.00 96.25 121 VAL A O 1
ATOM 990 N N . VAL A 1 122 ? 12.254 0.114 -8.757 1.00 96.69 122 VAL A N 1
ATOM 991 C CA . VAL A 1 122 ? 12.404 1.358 -7.992 1.00 96.69 122 VAL A CA 1
ATOM 992 C C . VAL A 1 122 ? 13.459 1.136 -6.914 1.00 96.69 122 VAL A C 1
ATOM 994 O O . VAL A 1 122 ? 13.298 0.275 -6.058 1.00 96.69 122 VAL A O 1
ATOM 997 N N . LYS A 1 123 ? 14.542 1.909 -6.937 1.00 96.12 123 LYS A N 1
ATOM 998 C CA . LYS A 1 123 ? 15.528 1.921 -5.861 1.00 96.12 123 LYS A CA 1
ATOM 999 C C . LYS A 1 123 ? 14.934 2.603 -4.628 1.00 96.12 123 LYS A C 1
ATOM 1001 O O . LYS A 1 123 ? 14.369 3.695 -4.737 1.00 96.12 123 LYS A O 1
ATOM 1006 N N . VAL A 1 124 ? 15.096 1.967 -3.476 1.00 94.12 124 VAL A N 1
ATOM 1007 C CA . VAL A 1 124 ? 14.766 2.518 -2.161 1.00 94.12 124 VAL A CA 1
ATOM 1008 C C . VAL A 1 124 ? 15.979 2.426 -1.252 1.00 94.12 124 VAL A C 1
ATOM 1010 O O . VAL A 1 124 ? 16.669 1.409 -1.233 1.00 94.12 124 VAL A O 1
ATOM 1013 N N . ASP A 1 125 ? 16.214 3.487 -0.492 1.00 87.81 125 ASP A N 1
ATOM 1014 C CA . ASP A 1 125 ? 17.198 3.489 0.582 1.00 87.81 125 ASP A CA 1
ATOM 1015 C C . ASP A 1 125 ? 16.435 3.262 1.905 1.00 87.81 125 ASP A C 1
ATOM 1017 O O . ASP A 1 125 ? 15.450 3.966 2.162 1.00 87.81 125 ASP A O 1
ATOM 1021 N N . PRO A 1 126 ? 16.795 2.249 2.717 1.00 75.88 126 PRO A N 1
ATOM 1022 C CA . PRO A 1 126 ? 16.137 2.001 3.996 1.00 75.88 126 PRO A CA 1
ATOM 1023 C C . PRO A 1 126 ? 16.241 3.219 4.918 1.00 75.88 126 PRO A C 1
ATOM 1025 O O . PRO A 1 126 ? 17.316 3.793 5.077 1.00 75.88 126 PRO A O 1
ATOM 1028 N N . ASN A 1 127 ? 15.131 3.600 5.550 1.00 75.62 127 ASN A N 1
ATOM 1029 C CA . ASN A 1 127 ? 15.152 4.596 6.615 1.00 75.62 127 ASN A CA 1
ATOM 1030 C C . ASN A 1 127 ? 15.307 3.882 7.964 1.00 75.62 127 ASN A C 1
ATOM 1032 O O . ASN A 1 127 ? 14.365 3.244 8.432 1.00 75.62 127 ASN A O 1
ATOM 1036 N N . GLU A 1 128 ? 16.490 3.982 8.566 1.00 73.56 128 GLU A N 1
ATOM 1037 C CA . GLU A 1 128 ? 16.800 3.409 9.887 1.00 73.56 128 GLU A CA 1
ATOM 1038 C C . GLU A 1 128 ? 16.504 4.380 11.045 1.00 73.56 128 GLU A C 1
ATOM 1040 O O . GLU A 1 128 ? 16.704 4.046 12.211 1.00 73.56 128 GLU A O 1
ATOM 1045 N N . GLY A 1 129 ? 16.024 5.592 10.746 1.00 72.56 129 GLY A N 1
ATOM 1046 C CA . GLY A 1 129 ? 15.730 6.601 11.756 1.00 72.56 129 GLY A CA 1
ATOM 1047 C C . GLY A 1 129 ? 14.546 6.221 12.647 1.00 72.56 129 GLY A C 1
ATOM 1048 O O . GLY A 1 129 ? 13.486 5.815 12.167 1.00 72.56 129 GLY A O 1
ATOM 1049 N N . SER A 1 130 ? 14.700 6.422 13.958 1.00 64.31 130 SER A N 1
ATOM 1050 C CA . SER A 1 130 ? 13.578 6.380 14.899 1.00 64.31 130 SER A CA 1
ATOM 1051 C C . SER A 1 130 ? 12.526 7.429 14.516 1.00 64.31 130 SER A C 1
ATOM 1053 O O . SER A 1 130 ? 12.899 8.551 14.156 1.00 64.31 130 SER A O 1
ATOM 1055 N N . PRO A 1 131 ? 11.219 7.122 14.627 1.00 66.31 131 PRO A N 1
ATOM 1056 C CA . PRO A 1 131 ? 10.178 8.135 14.506 1.00 66.31 131 PRO A CA 1
ATOM 1057 C C . PRO A 1 131 ? 10.478 9.306 15.450 1.00 66.31 131 PRO A C 1
ATOM 1059 O O . PRO A 1 131 ? 10.849 9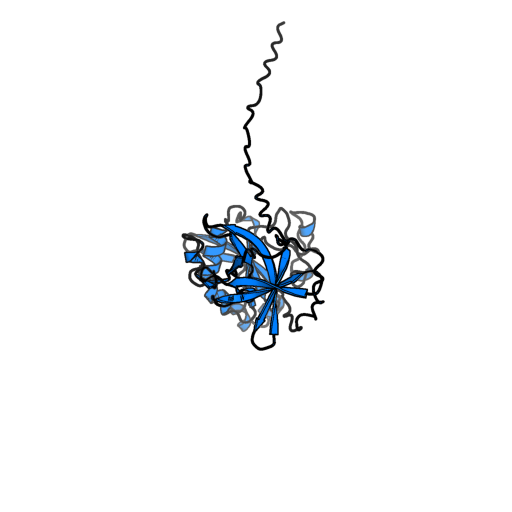.088 16.606 1.00 66.31 131 PRO A O 1
ATOM 1062 N N . GLY A 1 132 ? 10.336 10.538 14.959 1.00 67.69 132 GLY A N 1
ATOM 1063 C CA . GLY A 1 132 ? 10.538 11.737 15.770 1.00 67.69 132 GLY A CA 1
ATOM 1064 C C . GLY A 1 132 ? 9.585 11.801 16.970 1.00 67.69 132 GLY A C 1
ATOM 1065 O O . GLY A 1 132 ? 8.544 11.141 17.004 1.00 67.69 132 GLY A O 1
ATOM 1066 N N . THR A 1 133 ? 9.932 12.616 17.965 1.00 64.19 133 THR A N 1
ATOM 1067 C CA . THR A 1 133 ? 9.053 12.904 19.104 1.00 64.19 133 THR A CA 1
ATOM 1068 C C . THR A 1 133 ? 7.780 13.596 18.623 1.00 64.19 133 THR A C 1
ATOM 1070 O O . THR A 1 133 ? 7.846 14.639 17.978 1.00 64.19 133 THR A O 1
ATOM 1073 N N . VAL A 1 134 ? 6.621 13.014 18.934 1.00 62.84 134 VAL A N 1
ATOM 1074 C CA . VAL A 1 134 ? 5.309 13.595 18.617 1.00 62.84 134 VAL A CA 1
ATOM 1075 C C . VAL A 1 134 ? 4.884 14.512 19.759 1.00 62.84 134 VAL A C 1
ATOM 1077 O O . VAL A 1 134 ? 4.831 14.070 20.912 1.00 62.84 134 VAL A O 1
ATOM 1080 N N . ASP A 1 135 ? 4.548 15.761 19.438 1.00 66.62 135 ASP A N 1
ATOM 1081 C CA . 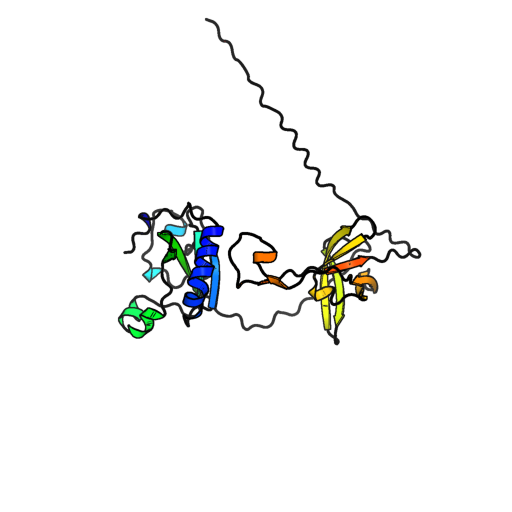ASP A 1 135 ? 4.045 16.721 20.419 1.00 66.62 135 ASP A CA 1
ATOM 1082 C C . ASP A 1 135 ? 2.787 16.198 21.141 1.00 66.62 135 ASP A C 1
ATOM 1084 O O . ASP A 1 135 ? 1.975 15.459 20.564 1.00 66.62 135 ASP A O 1
ATOM 1088 N N . PRO A 1 136 ? 2.579 16.566 22.417 1.00 63.34 136 PRO A N 1
ATOM 1089 C CA . PRO A 1 136 ? 1.343 16.247 23.115 1.00 63.34 136 PRO A CA 1
ATOM 1090 C C . PRO A 1 136 ? 0.129 16.867 22.397 1.00 63.34 136 PRO A C 1
ATOM 1092 O O . PRO A 1 136 ? 0.147 18.060 22.085 1.00 63.34 136 PRO A O 1
ATOM 1095 N N . PRO A 1 137 ? -0.952 16.104 22.151 1.00 63.72 137 PRO A N 1
ATOM 1096 C CA . PRO A 1 137 ? -2.161 16.660 21.557 1.00 63.72 137 PRO A CA 1
ATOM 1097 C C . PRO A 1 137 ? -2.819 17.677 22.499 1.00 63.72 137 PRO A C 1
ATOM 1099 O O . PRO A 1 137 ? -2.887 17.470 23.710 1.00 63.72 137 PRO A O 1
ATOM 1102 N N . VAL A 1 138 ? -3.355 18.760 21.930 1.00 62.66 138 VAL A N 1
ATOM 1103 C CA . VAL A 1 138 ? -4.109 19.783 22.671 1.00 62.66 138 VAL A CA 1
ATOM 1104 C C . VAL A 1 138 ? -5.609 19.516 22.536 1.00 62.66 138 VAL A C 1
ATOM 1106 O O . VAL A 1 138 ? -6.166 19.576 21.439 1.00 62.66 138 VAL A O 1
ATOM 1109 N N . PHE A 1 139 ? -6.285 19.268 23.658 1.00 63.19 139 PHE A N 1
ATOM 1110 C CA . PHE A 1 139 ? -7.712 18.936 23.705 1.00 63.19 139 PHE A CA 1
ATOM 1111 C C . PHE A 1 139 ? -8.565 20.189 23.942 1.00 63.19 139 PHE A C 1
ATOM 1113 O O . PHE A 1 139 ? -8.704 20.654 25.073 1.00 63.19 139 PHE A O 1
ATOM 1120 N N . LYS A 1 140 ? -9.144 20.748 22.872 1.00 59.03 140 LYS A N 1
ATOM 1121 C CA . LYS A 1 140 ? -9.873 22.034 22.921 1.00 59.03 140 LYS A CA 1
ATOM 1122 C C . LYS A 1 140 ? -11.398 21.920 23.065 1.00 59.03 140 LYS A C 1
ATOM 1124 O O . LYS A 1 140 ? -12.057 22.945 23.200 1.00 59.03 140 LYS A O 1
ATOM 1129 N N . SER A 1 141 ? -11.969 20.715 23.006 1.00 65.94 141 SER A N 1
ATOM 1130 C CA . SER A 1 141 ? -13.421 20.501 22.901 1.00 65.94 141 SER A CA 1
ATOM 1131 C C . SER A 1 141 ? -13.957 19.583 23.999 1.00 65.94 141 SER A C 1
ATOM 1133 O O . SER A 1 141 ? -13.285 18.632 24.391 1.00 65.94 141 SER A O 1
ATOM 1135 N N . ASP A 1 142 ? -15.193 19.846 24.432 1.00 66.00 142 ASP A N 1
ATOM 1136 C CA . ASP A 1 142 ? -15.985 18.938 25.276 1.00 66.00 142 ASP A CA 1
ATOM 1137 C C . ASP A 1 142 ? -16.890 18.001 24.446 1.00 66.00 142 ASP A C 1
ATOM 1139 O O . ASP A 1 142 ? -17.568 17.133 24.994 1.00 66.00 142 ASP A O 1
ATOM 1143 N N . LEU A 1 143 ? -16.929 18.186 23.121 1.00 68.75 143 LEU A N 1
ATOM 1144 C CA . LEU A 1 143 ? -17.711 17.375 22.191 1.00 68.75 143 LEU A CA 1
ATOM 1145 C C . LEU A 1 143 ? -16.851 16.257 21.604 1.00 68.75 143 LEU A C 1
ATOM 1147 O O . LEU A 1 143 ? -15.832 16.521 20.962 1.00 68.75 143 LEU A O 1
ATOM 1151 N N . VAL A 1 144 ? -17.313 15.021 21.791 1.00 70.12 144 VAL A N 1
ATOM 1152 C CA . VAL A 1 144 ? -16.694 13.810 21.247 1.00 70.12 144 VAL A CA 1
ATOM 1153 C C . VAL A 1 144 ? -17.256 13.524 19.856 1.00 70.12 144 VAL A C 1
ATOM 1155 O O . VAL A 1 144 ? -18.466 13.387 19.685 1.00 70.12 144 VAL A O 1
ATOM 1158 N N . GLY A 1 145 ? -16.374 13.401 18.867 1.00 69.75 145 GLY A N 1
ATOM 1159 C CA . GLY A 1 145 ? -16.724 13.125 17.475 1.00 69.75 145 GLY A CA 1
ATOM 1160 C C . GLY A 1 145 ? -15.514 12.658 16.670 1.00 69.75 145 GLY A C 1
ATOM 1161 O O . GLY A 1 145 ? -14.480 12.313 17.241 1.00 69.75 145 GLY A O 1
ATOM 1162 N N . GLY A 1 146 ? -15.636 12.644 15.342 1.00 76.44 146 GLY A N 1
ATOM 1163 C CA . GLY A 1 146 ? -14.516 12.299 14.465 1.00 76.44 146 GLY A CA 1
ATOM 1164 C C . GLY A 1 146 ? -13.299 13.204 14.692 1.00 76.44 146 GLY A C 1
ATOM 1165 O O . GLY A 1 146 ? -13.443 14.409 14.890 1.00 76.44 146 GLY A O 1
ATOM 1166 N N . GLY A 1 147 ? -12.104 12.617 14.701 1.00 75.94 147 GLY A N 1
ATOM 1167 C CA . GLY A 1 147 ? -10.836 13.279 15.006 1.00 75.94 147 GLY A CA 1
ATOM 1168 C C . GLY A 1 147 ? -10.583 13.540 16.496 1.00 75.94 147 GLY A C 1
ATOM 1169 O O . GLY A 1 147 ? -9.508 14.029 16.839 1.00 75.94 147 GLY A O 1
ATOM 1170 N N . PHE A 1 148 ? -11.522 13.215 17.395 1.00 80.25 148 PHE A N 1
ATOM 1171 C CA . PHE A 1 148 ? -11.335 13.462 18.826 1.00 80.25 148 PHE A CA 1
ATOM 1172 C C . PHE A 1 148 ? -10.257 12.529 19.398 1.00 80.25 148 PHE A C 1
ATOM 1174 O O . PHE A 1 148 ? -10.350 11.317 19.174 1.00 80.25 148 PHE A O 1
ATOM 1181 N N . PRO A 1 149 ? -9.234 13.031 20.115 1.00 82.19 149 PRO A N 1
ATOM 1182 C CA . PRO A 1 149 ? -8.117 12.191 20.509 1.00 82.19 149 PRO A CA 1
ATOM 1183 C C . PRO A 1 149 ? -8.510 11.286 21.679 1.00 82.19 149 PRO A C 1
ATOM 1185 O O . PRO A 1 149 ? -9.238 11.683 22.587 1.00 82.19 149 PRO A O 1
ATOM 1188 N N . VAL A 1 150 ? -8.007 10.059 21.660 1.00 86.56 150 VAL A N 1
ATOM 1189 C CA . VAL A 1 150 ? -8.222 9.048 22.700 1.00 86.56 150 VAL A CA 1
ATOM 1190 C C . VAL A 1 150 ? -6.898 8.422 23.081 1.00 86.56 150 VAL A C 1
ATOM 1192 O O . VAL A 1 150 ? -5.972 8.343 22.269 1.00 86.56 150 VAL A O 1
ATOM 1195 N N . GLN A 1 151 ? -6.808 7.972 24.326 1.00 85.38 151 GLN A N 1
ATOM 1196 C CA . GLN A 1 151 ? -5.609 7.336 24.829 1.00 85.38 151 GLN A CA 1
ATOM 1197 C C . GLN A 1 151 ? -5.903 6.199 25.799 1.00 85.38 151 GLN A C 1
ATOM 1199 O O . GLN A 1 151 ? -6.923 6.153 26.490 1.00 85.38 151 GLN A O 1
ATOM 1204 N N . THR A 1 152 ? -4.959 5.270 25.856 1.00 85.12 152 THR A N 1
ATOM 1205 C CA . THR A 1 152 ? -4.895 4.237 26.883 1.00 85.12 152 THR A CA 1
ATOM 1206 C C . THR A 1 152 ? -3.467 4.133 27.402 1.00 85.12 152 THR A C 1
ATOM 1208 O O . THR A 1 152 ? -2.513 4.473 26.698 1.00 85.12 152 THR A O 1
ATOM 1211 N N . MET A 1 153 ? -3.310 3.657 28.632 1.00 80.69 153 MET A N 1
ATOM 1212 C CA . MET A 1 153 ? -2.007 3.417 29.240 1.00 80.69 153 MET A CA 1
ATOM 1213 C C . MET A 1 153 ? -1.771 1.910 29.337 1.00 80.69 153 MET A C 1
ATOM 1215 O O . MET A 1 153 ? -2.539 1.192 29.974 1.00 80.69 153 MET A O 1
ATOM 1219 N N . ILE A 1 154 ? -0.715 1.420 28.689 1.00 76.38 154 ILE A N 1
ATOM 1220 C CA . ILE A 1 154 ? -0.353 -0.001 28.645 1.00 76.38 154 ILE A CA 1
ATOM 1221 C C . ILE A 1 154 ? 1.119 -0.123 29.028 1.00 76.38 154 ILE A C 1
ATOM 1223 O O . ILE A 1 154 ? 1.977 0.420 28.340 1.00 76.38 154 ILE A O 1
ATOM 1227 N N . GLN A 1 155 ? 1.415 -0.835 30.121 1.00 79.25 155 GLN A N 1
ATOM 1228 C CA . GLN A 1 155 ? 2.792 -1.087 30.586 1.00 79.25 155 GLN A CA 1
ATOM 1229 C C . GLN A 1 155 ? 3.643 0.198 30.683 1.00 79.25 155 GLN A C 1
ATOM 1231 O O . GLN A 1 155 ? 4.789 0.239 30.242 1.00 79.25 155 GLN A O 1
ATOM 1236 N N . GLY A 1 156 ? 3.056 1.280 31.205 1.00 75.44 156 GLY A N 1
ATOM 1237 C CA . GLY A 1 156 ? 3.729 2.578 31.334 1.00 75.44 156 GLY A CA 1
ATOM 1238 C C . GLY A 1 156 ? 3.886 3.367 30.026 1.00 75.44 156 GLY A C 1
ATOM 1239 O O . GLY A 1 156 ? 4.476 4.443 30.042 1.00 75.44 156 GLY A O 1
ATOM 1240 N N . LYS A 1 157 ? 3.348 2.882 28.899 1.00 78.50 157 LYS A N 1
ATOM 1241 C CA . LYS A 1 157 ? 3.317 3.601 27.618 1.00 78.50 157 LYS A CA 1
ATOM 1242 C C . LYS A 1 157 ? 1.919 4.116 27.313 1.00 78.50 157 LYS A C 1
ATOM 1244 O O . LYS A 1 157 ? 0.933 3.391 27.439 1.00 78.50 157 LYS A O 1
ATOM 1249 N N . ILE A 1 158 ? 1.844 5.364 26.865 1.00 80.62 158 ILE A N 1
ATOM 1250 C CA . ILE A 1 158 ? 0.601 5.959 26.377 1.00 80.62 158 ILE A CA 1
ATOM 1251 C C . ILE A 1 158 ? 0.440 5.573 24.909 1.00 80.62 158 ILE A C 1
ATOM 1253 O O . ILE A 1 158 ? 1.248 5.952 24.064 1.00 80.62 158 ILE A O 1
ATOM 1257 N N . HIS A 1 159 ? -0.615 4.831 24.606 1.00 82.56 159 HIS A N 1
ATOM 1258 C CA . HIS A 1 159 ? -1.048 4.570 23.241 1.00 82.56 159 HIS A CA 1
ATOM 1259 C C . HIS A 1 159 ? -2.095 5.617 22.881 1.00 82.56 159 HIS A C 1
ATOM 1261 O O . HIS A 1 159 ? -3.113 5.727 23.565 1.00 82.56 159 HIS A O 1
ATOM 1267 N N . ARG A 1 160 ? -1.838 6.397 21.831 1.00 85.38 160 ARG A N 1
ATOM 1268 C CA . ARG A 1 160 ? -2.711 7.488 21.387 1.00 85.38 160 ARG A CA 1
ATOM 1269 C C . ARG A 1 160 ? -3.317 7.168 20.031 1.00 85.38 160 ARG A C 1
ATOM 1271 O O . ARG A 1 160 ? -2.644 6.615 19.170 1.00 85.38 160 ARG A O 1
ATOM 1278 N N . GLY A 1 161 ? -4.554 7.597 19.832 1.00 84.81 161 GLY A N 1
ATOM 1279 C CA . GLY A 1 161 ? -5.179 7.666 18.518 1.00 84.81 161 GLY A CA 1
ATOM 1280 C C . GLY A 1 161 ? -6.323 8.657 18.504 1.00 84.81 161 GLY A C 1
ATOM 1281 O O . GLY A 1 161 ? -6.381 9.572 19.325 1.00 84.81 161 GLY A O 1
ATOM 1282 N N . SER A 1 162 ? -7.240 8.470 17.564 1.00 87.50 162 SER A N 1
ATOM 1283 C CA . SER A 1 162 ? -8.430 9.302 17.439 1.00 87.50 162 SER A CA 1
ATOM 1284 C C . SER A 1 162 ? -9.673 8.449 17.247 1.00 87.50 162 SER A C 1
ATOM 1286 O O . SER A 1 162 ? -9.606 7.286 16.838 1.00 87.50 162 SER A O 1
ATOM 1288 N N . ILE A 1 163 ? -10.820 9.024 17.574 1.00 88.25 163 ILE A N 1
ATOM 1289 C CA . ILE A 1 163 ? -12.119 8.487 17.191 1.00 88.25 163 ILE A CA 1
ATOM 1290 C C . ILE A 1 163 ? -12.326 8.820 15.719 1.00 88.25 163 ILE A C 1
ATOM 1292 O O . ILE A 1 163 ? -12.258 9.983 15.339 1.00 88.25 163 ILE A O 1
ATOM 1296 N N . GLY A 1 164 ? -12.599 7.822 14.887 1.00 86.75 164 GLY A N 1
ATOM 1297 C CA . GLY A 1 164 ? -12.982 8.042 13.495 1.00 86.75 164 GLY A CA 1
ATOM 1298 C C . GLY A 1 164 ? -14.412 8.571 13.396 1.00 86.75 164 GLY A C 1
ATOM 1299 O O . GLY A 1 164 ? -14.661 9.620 12.807 1.00 86.75 164 GLY A O 1
ATOM 1300 N N . CYS A 1 165 ? -15.355 7.863 14.017 1.00 87.81 165 CYS A N 1
ATOM 1301 C CA . CYS A 1 165 ? -16.768 8.232 14.057 1.00 87.81 165 CYS A CA 1
ATOM 1302 C C . CYS A 1 165 ? -17.501 7.529 15.210 1.00 87.81 165 CYS A C 1
ATOM 1304 O O . CYS A 1 165 ? -16.956 6.635 15.863 1.00 87.81 165 CYS A O 1
ATOM 1306 N N . LEU A 1 166 ? -18.749 7.938 15.447 1.00 89.94 166 LEU A N 1
ATOM 1307 C CA . LEU A 1 166 ? -19.685 7.183 16.275 1.00 89.94 166 LEU A CA 1
ATOM 1308 C C . LEU A 1 166 ? -20.482 6.224 15.384 1.00 89.94 166 LEU A C 1
ATOM 1310 O O . LEU A 1 166 ? -20.973 6.623 14.329 1.00 89.94 166 LEU A O 1
ATOM 1314 N N . VAL A 1 167 ? -20.621 4.978 15.820 1.00 90.25 167 VAL A N 1
ATOM 1315 C CA . VAL A 1 167 ? -21.392 3.921 15.151 1.00 90.25 167 VAL A CA 1
ATOM 1316 C C . VAL A 1 167 ? -22.369 3.297 16.143 1.00 90.25 167 VAL A C 1
ATOM 1318 O O . VAL A 1 167 ? -22.188 3.410 17.351 1.00 90.25 167 VAL A O 1
ATOM 1321 N N . THR A 1 168 ? -23.428 2.654 15.663 1.00 88.00 168 THR A N 1
ATOM 1322 C CA . THR A 1 168 ? -24.437 2.019 16.522 1.00 88.00 168 THR A CA 1
ATOM 1323 C C . THR A 1 168 ? -24.869 0.684 15.937 1.00 88.00 168 THR A C 1
ATOM 1325 O O . THR A 1 168 ? -24.920 0.533 14.719 1.00 88.00 168 THR A O 1
ATOM 1328 N N . ASN A 1 169 ? -25.186 -0.277 16.804 1.00 86.25 169 ASN A N 1
ATOM 1329 C CA . ASN A 1 169 ? -25.865 -1.519 16.426 1.00 86.25 169 ASN A CA 1
ATOM 1330 C C . ASN A 1 169 ? -27.390 -1.447 16.660 1.00 86.25 169 ASN A C 1
ATOM 1332 O O . ASN A 1 169 ? -28.061 -2.472 16.625 1.00 86.25 169 ASN A O 1
ATOM 1336 N N . GLY A 1 170 ? -27.925 -0.256 16.949 1.00 86.06 170 GLY A N 1
ATOM 1337 C CA . GLY A 1 170 ? -29.328 -0.018 17.304 1.00 86.06 170 GLY A CA 1
ATOM 1338 C C . GLY A 1 170 ? -29.586 0.035 18.813 1.00 86.06 170 GLY A C 1
ATOM 1339 O O . GLY A 1 170 ? -30.454 0.784 19.246 1.00 86.06 170 GLY A O 1
ATOM 1340 N N . GLU A 1 171 ? -28.798 -0.676 19.621 1.00 85.69 171 GLU A N 1
ATOM 1341 C CA . GLU A 1 171 ? -28.945 -0.718 21.085 1.00 85.69 171 GLU A CA 1
ATOM 1342 C C . GLU A 1 171 ? -27.882 0.128 21.799 1.00 85.69 171 GLU A C 1
ATOM 1344 O O . GLU A 1 171 ? -28.150 0.798 22.794 1.00 85.69 171 GLU A O 1
ATOM 1349 N N . THR A 1 172 ? -26.651 0.099 21.295 1.00 86.62 172 THR A N 1
ATOM 1350 C CA . THR A 1 172 ? -25.489 0.737 21.911 1.00 86.62 172 THR A CA 1
ATOM 1351 C C . THR A 1 172 ? -24.780 1.633 20.905 1.00 86.62 172 THR A C 1
ATOM 1353 O O . THR A 1 172 ? -24.541 1.242 19.763 1.00 86.62 172 THR A O 1
ATOM 1356 N N . VAL A 1 173 ? -24.385 2.826 21.357 1.00 89.31 173 VAL A N 1
ATOM 1357 C CA . VAL A 1 173 ? -23.489 3.715 20.611 1.00 89.31 173 VAL A CA 1
ATOM 1358 C C . VAL A 1 173 ? -22.039 3.401 20.971 1.00 89.31 173 VAL A C 1
ATOM 1360 O O . VAL A 1 173 ? -21.654 3.348 22.142 1.00 89.31 173 VAL A O 1
ATOM 1363 N N . PHE A 1 174 ? -21.224 3.236 19.940 1.00 91.75 174 PHE A N 1
ATOM 1364 C CA . PHE A 1 174 ? -19.797 2.988 20.024 1.00 91.75 174 PHE A CA 1
ATOM 1365 C C . PHE A 1 174 ? -19.024 4.129 19.370 1.00 91.75 174 PHE A C 1
ATOM 1367 O O . PHE A 1 174 ? -19.476 4.716 18.391 1.00 91.75 174 PHE A O 1
ATOM 1374 N N . ALA A 1 175 ? -17.822 4.400 19.862 1.00 92.00 175 ALA A N 1
ATOM 1375 C CA . ALA A 1 175 ? -16.822 5.155 19.126 1.00 92.00 175 ALA A CA 1
ATOM 1376 C C . ALA A 1 175 ? -15.884 4.176 18.406 1.00 92.00 175 ALA A C 1
ATOM 1378 O O . ALA A 1 175 ? -15.287 3.305 19.040 1.00 92.00 175 ALA A O 1
ATOM 1379 N N . LEU A 1 176 ? -15.763 4.316 17.086 1.00 93.06 176 LEU A N 1
ATOM 1380 C CA . LEU A 1 176 ? -14.813 3.565 16.270 1.00 93.06 176 LEU A CA 1
ATOM 1381 C C . LEU A 1 176 ? -13.431 4.215 16.370 1.00 93.06 176 LEU A C 1
ATOM 1383 O O . LEU A 1 176 ? -13.289 5.411 16.120 1.00 93.06 176 LEU A O 1
ATOM 1387 N N . SER A 1 177 ? -12.413 3.433 16.713 1.00 93.38 177 SER A N 1
ATOM 1388 C CA . SER A 1 177 ? -11.017 3.872 16.792 1.00 93.38 177 SER A CA 1
ATOM 1389 C C . SER A 1 177 ? -10.074 2.739 16.365 1.00 93.38 177 SER A C 1
ATOM 1391 O O . SER A 1 177 ? -10.515 1.697 15.880 1.00 93.38 177 SER A O 1
ATOM 1393 N N . ASN A 1 178 ? -8.768 2.932 16.523 1.00 91.19 178 ASN A N 1
ATOM 1394 C CA . ASN A 1 178 ? -7.757 1.941 16.191 1.00 91.19 178 ASN A CA 1
ATOM 1395 C C . ASN A 1 178 ? -7.694 0.824 17.241 1.00 91.19 178 ASN A C 1
ATOM 1397 O O . ASN A 1 178 ? -7.648 1.094 18.444 1.00 91.19 178 ASN A O 1
ATOM 1401 N N . ARG A 1 179 ? -7.606 -0.441 16.815 1.00 90.94 179 ARG A N 1
ATOM 1402 C CA . ARG A 1 179 ? -7.472 -1.583 17.737 1.00 90.94 179 ARG A CA 1
ATOM 1403 C C . ARG A 1 179 ? -6.210 -1.480 18.592 1.00 90.94 179 ARG A C 1
ATOM 1405 O O . ARG A 1 179 ? -6.256 -1.826 19.770 1.00 90.94 179 ARG A O 1
ATOM 1412 N N . HIS A 1 180 ? -5.102 -0.978 18.049 1.00 88.75 180 HIS A N 1
ATOM 1413 C CA . HIS A 1 180 ? -3.869 -0.784 18.825 1.00 88.75 180 HIS A CA 1
ATOM 1414 C C . HIS A 1 180 ? -4.003 0.253 19.959 1.00 88.75 180 HIS A C 1
ATOM 1416 O O . HIS A 1 180 ? -3.171 0.263 20.871 1.00 88.75 180 HIS A O 1
ATOM 1422 N N . VAL A 1 181 ? -5.034 1.105 19.908 1.00 88.19 181 VAL A N 1
ATOM 1423 C CA . VAL A 1 181 ? -5.375 2.093 20.944 1.00 88.19 181 VAL A CA 1
ATOM 1424 C C . VAL A 1 181 ? -6.431 1.540 21.888 1.00 88.19 181 VAL A C 1
ATOM 1426 O O . VAL A 1 181 ? -6.300 1.660 23.098 1.00 88.19 181 VAL A O 1
ATOM 1429 N N . VAL A 1 182 ? -7.471 0.901 21.356 1.00 91.12 182 VAL A N 1
ATOM 1430 C CA . VAL A 1 182 ? -8.567 0.350 22.165 1.00 91.12 182 VAL A CA 1
ATOM 1431 C C . VAL A 1 182 ? -8.101 -0.861 22.992 1.00 91.12 182 VAL A C 1
ATOM 1433 O O . VAL A 1 182 ? -8.498 -1.025 24.144 1.00 91.12 182 VAL A O 1
ATOM 1436 N N . GLY A 1 183 ? -7.195 -1.682 22.457 1.00 87.94 183 GLY A N 1
ATOM 1437 C CA . GLY A 1 183 ? -6.645 -2.844 23.156 1.00 87.94 183 GLY A CA 1
ATOM 1438 C C . GLY A 1 183 ? -7.671 -3.957 23.396 1.00 87.94 183 GLY A C 1
ATOM 1439 O O . GLY A 1 183 ? -8.703 -4.012 22.743 1.00 87.94 183 GLY A O 1
ATOM 1440 N N . ALA A 1 184 ? -7.373 -4.883 24.311 1.00 89.31 184 ALA A N 1
ATOM 1441 C CA . ALA A 1 184 ? -8.269 -5.998 24.635 1.00 89.31 184 ALA A CA 1
ATOM 1442 C C . ALA A 1 184 ? -9.576 -5.520 25.291 1.00 89.31 184 ALA A C 1
ATOM 1444 O O . ALA A 1 184 ? -9.549 -4.543 26.035 1.00 89.31 184 ALA A O 1
ATOM 1445 N N . ALA A 1 185 ? -10.672 -6.248 25.049 1.00 93.50 185 ALA A N 1
ATOM 1446 C CA . ALA A 1 185 ? -12.003 -5.957 25.582 1.00 93.50 185 ALA A CA 1
ATOM 1447 C C . ALA A 1 185 ? -12.024 -5.788 27.112 1.00 93.50 185 ALA A C 1
ATOM 1449 O O . ALA A 1 185 ? -11.260 -6.434 27.831 1.00 93.50 185 ALA A O 1
ATOM 1450 N N . GLY A 1 186 ? -12.920 -4.934 27.613 1.00 91.25 186 GLY A N 1
ATOM 1451 C CA . GLY A 1 186 ? -13.056 -4.637 29.044 1.00 91.25 186 GLY A CA 1
ATOM 1452 C C . GLY A 1 186 ? -12.098 -3.557 29.564 1.00 91.25 186 GLY A C 1
ATOM 1453 O O . GLY A 1 186 ? -12.270 -3.058 30.673 1.00 91.25 186 GLY A O 1
ATOM 1454 N N . ARG A 1 187 ? -11.120 -3.129 28.761 1.00 89.75 187 ARG A N 1
ATOM 1455 C CA . ARG A 1 187 ? -10.199 -2.040 29.100 1.00 89.75 187 ARG A CA 1
ATOM 1456 C C . ARG A 1 187 ? -10.887 -0.680 29.107 1.00 89.75 187 ARG A C 1
ATOM 1458 O O . ARG A 1 187 ? -11.605 -0.347 28.165 1.00 89.75 187 ARG A O 1
ATOM 1465 N N . GLU A 1 188 ? -10.604 0.117 30.130 1.00 91.06 188 GLU A N 1
ATOM 1466 C CA . GLU A 1 188 ? -11.039 1.509 30.212 1.00 91.06 188 GLU A CA 1
ATOM 1467 C C . GLU A 1 188 ? -10.270 2.383 29.220 1.00 91.06 188 GLU A C 1
ATOM 1469 O O . GLU A 1 188 ? -9.042 2.315 29.121 1.00 91.06 188 GLU A O 1
ATOM 1474 N N . ILE A 1 189 ? -11.012 3.207 28.483 1.00 89.69 189 ILE A N 1
ATOM 1475 C CA . ILE A 1 189 ? -10.457 4.140 27.508 1.00 89.69 189 ILE A CA 1
ATOM 1476 C C . ILE A 1 189 ? -10.680 5.554 28.006 1.00 89.69 189 ILE A C 1
ATOM 1478 O O . ILE A 1 189 ? -11.786 5.904 28.427 1.00 89.69 189 ILE A O 1
ATOM 1482 N N . PHE A 1 190 ? -9.628 6.360 27.935 1.00 86.69 190 PHE A N 1
ATOM 1483 C CA . PHE A 1 190 ? -9.621 7.733 28.405 1.00 86.69 190 PHE A CA 1
ATOM 1484 C C . PHE A 1 190 ? -9.500 8.690 27.226 1.00 86.69 190 PHE A C 1
ATOM 1486 O O . PHE A 1 190 ? -8.970 8.358 26.163 1.00 86.69 190 PHE A O 1
ATOM 1493 N N . ALA A 1 191 ? -10.004 9.896 27.418 1.00 82.06 191 ALA A N 1
ATOM 1494 C CA . ALA A 1 191 ? -9.797 10.996 26.502 1.00 82.06 191 ALA A CA 1
ATOM 1495 C C . ALA A 1 191 ? -9.569 12.283 27.294 1.00 82.06 191 ALA A C 1
ATOM 1497 O O . ALA A 1 191 ? -10.113 12.449 28.390 1.00 82.06 191 ALA A O 1
ATOM 1498 N N . GLY A 1 192 ? -8.763 13.181 26.736 1.00 72.00 192 GLY A N 1
ATOM 1499 C CA . GLY A 1 192 ? -8.536 14.493 27.319 1.00 72.00 192 GLY A CA 1
ATOM 1500 C C . GLY A 1 192 ? -9.725 15.413 27.052 1.00 72.00 192 GLY A C 1
ATOM 1501 O O . GLY A 1 192 ? -10.160 15.578 25.915 1.00 72.00 192 GLY A O 1
ATOM 1502 N N . PHE A 1 193 ? -10.232 16.054 28.096 1.00 68.81 193 PHE A N 1
ATOM 1503 C CA . PHE A 1 193 ? -11.245 17.104 28.028 1.00 68.81 193 PHE A CA 1
ATOM 1504 C C . PHE A 1 193 ? -10.706 18.314 28.778 1.00 68.81 193 PHE A C 1
ATOM 1506 O O . PHE A 1 193 ? -10.496 18.222 29.987 1.00 68.81 193 PHE A O 1
ATOM 1513 N N . LYS A 1 194 ? -10.445 19.433 28.086 1.00 66.06 194 LYS A N 1
ATOM 1514 C CA . LYS A 1 194 ? -9.919 20.670 28.701 1.00 66.06 194 LYS A CA 1
ATOM 1515 C C . LYS A 1 194 ? -8.794 20.390 29.717 1.00 66.06 194 LYS A C 1
ATOM 1517 O O . LYS A 1 194 ? -8.906 20.726 30.893 1.00 66.06 194 LYS A O 1
ATOM 1522 N N . ASN A 1 195 ? -7.733 19.714 29.268 1.00 65.12 195 ASN A N 1
ATOM 1523 C CA . ASN A 1 195 ? -6.569 19.308 30.076 1.00 65.12 195 ASN A CA 1
ATOM 1524 C C . ASN A 1 195 ? -6.851 18.344 31.247 1.00 65.12 195 ASN A C 1
ATOM 1526 O O . ASN A 1 195 ? -5.996 18.174 32.110 1.00 65.12 195 ASN A O 1
ATOM 1530 N N . THR A 1 196 ? -8.015 17.692 31.282 1.00 69.62 196 THR A N 1
ATOM 1531 C CA . THR A 1 196 ? -8.334 16.653 32.271 1.00 69.62 196 THR A CA 1
ATOM 1532 C C . THR A 1 196 ? -8.590 15.331 31.562 1.00 69.62 196 THR A C 1
ATOM 1534 O O . THR A 1 196 ? -9.444 15.267 30.678 1.00 69.62 196 THR A O 1
ATOM 1537 N N . ASP A 1 197 ? -7.900 14.265 31.957 1.00 74.50 197 ASP A N 1
ATOM 1538 C CA . ASP A 1 197 ? -8.217 12.927 31.461 1.00 74.50 197 ASP A CA 1
ATOM 1539 C C . ASP A 1 197 ? -9.507 12.422 32.098 1.00 74.50 197 ASP A C 1
ATOM 1541 O O . ASP A 1 197 ? -9.653 12.385 33.321 1.00 74.50 197 ASP A O 1
ATOM 1545 N N . ARG A 1 198 ? -10.466 12.033 31.260 1.00 80.94 198 ARG A N 1
ATOM 1546 C CA . ARG A 1 198 ? -11.718 11.424 31.711 1.00 80.94 198 ARG A CA 1
ATOM 1547 C C . ARG A 1 198 ? -11.943 10.112 30.997 1.00 80.94 198 ARG A C 1
ATOM 1549 O O . ARG A 1 198 ? -11.599 9.948 29.826 1.00 80.94 198 ARG A O 1
ATOM 1556 N N . ARG A 1 199 ? -12.569 9.180 31.708 1.00 87.00 199 ARG A N 1
ATOM 1557 C CA . ARG A 1 199 ? -13.002 7.916 31.126 1.00 87.00 199 ARG A CA 1
ATOM 1558 C C . ARG A 1 199 ? -14.074 8.191 30.072 1.00 87.00 199 ARG A C 1
ATOM 1560 O O . ARG A 1 199 ? -15.133 8.727 30.384 1.00 87.00 199 ARG A O 1
ATOM 1567 N N . LEU A 1 200 ? -13.786 7.806 28.836 1.00 86.88 200 LEU A N 1
ATOM 1568 C CA . LEU A 1 200 ? -14.703 7.881 27.703 1.00 86.88 200 LEU A CA 1
ATOM 1569 C C . LEU A 1 200 ? -15.626 6.656 27.653 1.00 86.88 200 LEU A C 1
ATOM 1571 O O . LEU A 1 200 ? -16.807 6.756 27.320 1.00 86.88 200 LEU A O 1
ATOM 1575 N N . GLY A 1 201 ? -15.080 5.481 27.962 1.00 91.25 201 GLY A N 1
ATOM 1576 C CA . GLY A 1 201 ? -15.816 4.235 27.828 1.00 91.25 201 GLY A CA 1
ATOM 1577 C C . GLY A 1 201 ? -14.981 3.000 28.113 1.00 91.25 201 GLY A C 1
ATOM 1578 O O . GLY A 1 201 ? -13.946 3.065 28.782 1.00 91.25 201 GLY A O 1
ATOM 1579 N N . VAL A 1 202 ? -15.460 1.864 27.613 1.00 94.12 202 VAL A N 1
ATOM 1580 C CA . VAL A 1 202 ? -14.792 0.562 27.720 1.00 94.12 202 VAL A CA 1
ATOM 1581 C C . VAL A 1 202 ? -14.666 -0.056 26.337 1.00 94.12 202 VAL A C 1
ATOM 1583 O O . VAL A 1 202 ? -15.588 0.021 25.529 1.00 94.12 202 VAL A O 1
ATOM 1586 N N . SER A 1 203 ? -13.515 -0.653 26.061 1.00 94.00 203 SER A N 1
ATOM 1587 C CA . SER A 1 203 ? -13.276 -1.428 24.844 1.00 94.00 203 SER A CA 1
ATOM 1588 C C . SER A 1 203 ? -14.260 -2.591 24.716 1.00 94.00 203 SER A C 1
ATOM 1590 O O . SER A 1 203 ? -14.461 -3.376 25.647 1.00 94.00 203 SER A O 1
ATOM 1592 N N . ASP A 1 204 ? -14.865 -2.708 23.542 1.00 94.62 204 ASP A N 1
ATOM 1593 C CA . ASP A 1 204 ? -15.789 -3.787 23.225 1.00 94.62 204 ASP A CA 1
ATOM 1594 C C . ASP A 1 204 ? -15.045 -5.040 22.733 1.00 94.62 204 ASP A C 1
ATOM 1596 O O . ASP A 1 204 ? -13.891 -4.963 22.302 1.00 94.62 204 ASP A O 1
ATOM 1600 N N . ALA A 1 205 ? -15.704 -6.198 22.786 1.00 92.94 205 ALA A N 1
ATOM 1601 C CA . ALA A 1 205 ? -15.180 -7.443 22.229 1.00 92.94 205 ALA A CA 1
ATOM 1602 C C . ALA A 1 205 ? -15.190 -7.449 20.693 1.00 92.94 205 ALA A C 1
ATOM 1604 O O . ALA A 1 205 ? -14.356 -8.118 20.080 1.00 92.94 205 ALA A O 1
ATOM 1605 N N . LEU A 1 206 ? -16.090 -6.683 20.068 1.00 90.62 206 LEU A N 1
ATOM 1606 C CA . LEU A 1 206 ? -16.146 -6.543 18.620 1.00 90.62 206 LEU A CA 1
ATOM 1607 C C . LEU A 1 206 ? -14.987 -5.669 18.118 1.00 90.62 206 LEU A C 1
ATOM 1609 O O . LEU A 1 206 ? -15.024 -4.438 18.160 1.00 90.62 206 LEU A O 1
ATOM 1613 N N . GLN A 1 207 ? -13.935 -6.333 17.641 1.00 90.31 207 GLN A N 1
ATOM 1614 C CA . GLN A 1 207 ? -12.729 -5.707 17.105 1.00 90.31 207 GLN A CA 1
ATOM 1615 C C . GLN A 1 207 ? -12.220 -6.478 15.890 1.00 90.31 207 GLN A C 1
ATOM 1617 O O . GLN A 1 207 ? -12.364 -7.699 15.800 1.00 90.31 207 GLN A O 1
ATOM 1622 N N . LEU A 1 208 ? -11.559 -5.771 14.979 1.00 90.12 208 LEU A N 1
ATOM 1623 C CA . LEU A 1 208 ? -10.891 -6.346 13.821 1.00 90.12 208 LEU A CA 1
ATOM 1624 C C . LEU A 1 208 ? -9.383 -6.158 13.950 1.00 90.12 208 LEU A C 1
ATOM 1626 O O . LEU A 1 208 ? -8.893 -5.131 14.416 1.00 90.12 208 LEU A O 1
ATOM 1630 N N . GLY A 1 209 ? -8.665 -7.211 13.576 1.00 88.75 209 GLY A N 1
ATOM 1631 C CA . GLY A 1 209 ? -7.215 -7.301 13.611 1.00 88.75 209 GLY A CA 1
ATOM 1632 C C . GLY A 1 209 ? -6.680 -7.815 12.280 1.00 88.75 209 GLY A C 1
ATOM 1633 O O . GLY A 1 209 ? -7.252 -7.609 11.214 1.00 88.75 209 GLY A O 1
ATOM 1634 N N . LYS A 1 210 ? -5.597 -8.584 12.352 1.00 90.81 210 LYS A N 1
ATOM 1635 C CA . LYS A 1 210 ? -5.084 -9.316 11.195 1.00 90.81 210 LYS A CA 1
ATOM 1636 C C . LYS A 1 210 ? -6.121 -10.329 10.695 1.00 90.81 210 LYS A C 1
ATOM 1638 O O . LYS A 1 210 ? -6.616 -11.143 11.479 1.00 90.81 210 LYS A O 1
ATOM 1643 N N . ARG A 1 211 ? -6.424 -10.276 9.400 1.00 91.44 211 ARG A N 1
ATOM 1644 C CA . ARG A 1 211 ? -7.273 -11.238 8.680 1.00 91.44 211 ARG A CA 1
ATOM 1645 C C . ARG A 1 211 ? -6.590 -11.665 7.391 1.00 91.44 211 ARG A C 1
ATOM 1647 O O . ARG A 1 211 ? -5.785 -10.907 6.846 1.00 91.44 211 ARG A O 1
ATOM 1654 N N . ALA A 1 212 ? -6.887 -12.869 6.910 1.00 90.69 212 ALA A N 1
ATOM 1655 C CA . ALA A 1 212 ? -6.427 -13.270 5.586 1.00 90.69 212 ALA A CA 1
ATOM 1656 C C . ALA A 1 212 ? -7.028 -12.316 4.545 1.00 90.69 212 ALA A C 1
ATOM 1658 O O . ALA A 1 212 ? -8.202 -11.959 4.636 1.00 90.69 212 ALA A O 1
ATOM 1659 N N . PHE A 1 213 ? -6.240 -11.879 3.562 1.00 90.62 213 PHE A N 1
ATOM 1660 C CA . PHE A 1 213 ? -6.731 -10.938 2.553 1.00 90.62 213 PHE A CA 1
ATOM 1661 C C . PHE A 1 213 ? -7.939 -11.502 1.789 1.00 90.62 213 PHE A C 1
ATOM 1663 O O . PHE A 1 213 ? -8.913 -10.788 1.571 1.00 90.62 213 PHE A O 1
ATOM 1670 N N . SER A 1 214 ? -7.916 -12.800 1.479 1.00 90.31 214 SER A N 1
ATOM 1671 C CA . SER A 1 214 ? -9.003 -13.518 0.804 1.00 90.31 214 SER A CA 1
ATOM 1672 C C . SER A 1 214 ? -10.285 -13.658 1.633 1.00 90.31 214 SER A C 1
ATOM 1674 O O . SER A 1 214 ? -11.355 -13.829 1.059 1.00 90.31 214 SER A O 1
ATOM 1676 N N . GLU A 1 215 ? -10.202 -13.583 2.964 1.00 90.56 215 GLU A N 1
ATOM 1677 C CA . GLU A 1 215 ? -11.380 -13.569 3.844 1.00 90.56 215 GLU A CA 1
ATOM 1678 C C . GLU A 1 215 ? -12.085 -12.208 3.777 1.00 90.56 215 GLU A C 1
ATOM 1680 O O . GLU A 1 215 ? -13.310 -12.138 3.739 1.00 90.56 215 GLU A O 1
ATOM 1685 N N . VAL A 1 216 ? -11.305 -11.124 3.722 1.00 91.19 216 VAL A N 1
ATOM 1686 C CA . VAL A 1 216 ? -11.822 -9.748 3.638 1.00 91.19 216 VAL A CA 1
ATOM 1687 C C . VAL A 1 216 ? -12.316 -9.421 2.227 1.00 91.19 216 VAL A C 1
ATOM 1689 O O . VAL A 1 216 ? -13.310 -8.716 2.072 1.00 91.19 216 VAL A O 1
ATOM 1692 N N . TYR A 1 217 ? -11.644 -9.950 1.201 1.00 89.88 217 TYR A N 1
ATOM 1693 C CA . TYR A 1 217 ? -11.970 -9.743 -0.210 1.00 89.88 217 TYR A CA 1
ATOM 1694 C C . TYR A 1 217 ? -12.140 -11.088 -0.936 1.00 89.88 217 TYR A C 1
ATOM 1696 O O . TYR A 1 217 ? -11.233 -11.526 -1.655 1.00 89.88 217 TYR A O 1
ATOM 1704 N N . PRO A 1 218 ? -13.297 -11.759 -0.780 1.00 90.75 218 PRO A N 1
ATOM 1705 C CA . PRO A 1 218 ? -13.564 -13.023 -1.456 1.00 90.75 218 PRO A CA 1
ATOM 1706 C C . PRO A 1 218 ? -13.416 -12.907 -2.978 1.00 90.75 218 PRO A C 1
ATOM 1708 O O . PRO A 1 218 ? -13.852 -11.931 -3.588 1.00 90.75 218 PRO A O 1
ATOM 1711 N N . GLY A 1 219 ? -12.789 -13.910 -3.597 1.00 88.88 219 GLY A N 1
ATOM 1712 C CA . GLY A 1 219 ? -12.547 -13.954 -5.046 1.00 88.88 219 GLY A CA 1
ATOM 1713 C C . GLY A 1 219 ? -11.315 -13.177 -5.528 1.00 88.88 219 GLY A C 1
ATOM 1714 O O . GLY A 1 219 ? -10.952 -13.291 -6.702 1.00 88.88 219 GLY A O 1
ATOM 1715 N N . TRP A 1 220 ? -10.636 -12.436 -4.648 1.00 90.50 220 TRP A N 1
ATOM 1716 C CA . TRP A 1 220 ? -9.372 -11.780 -4.978 1.00 90.50 220 TRP A CA 1
ATOM 1717 C C . TRP A 1 220 ? -8.160 -12.678 -4.666 1.00 90.50 220 TRP A C 1
ATOM 1719 O O . TRP A 1 220 ? -8.153 -13.375 -3.648 1.00 90.50 220 TRP A O 1
ATOM 1729 N N . PRO A 1 221 ? -7.113 -12.665 -5.516 1.00 87.06 221 PRO A N 1
ATOM 1730 C CA . PRO A 1 221 ? -5.831 -13.311 -5.216 1.00 87.06 221 PRO A CA 1
ATOM 1731 C C . PRO A 1 221 ? -5.152 -12.672 -3.991 1.00 87.06 221 PRO A C 1
ATOM 1733 O O . PRO A 1 221 ? -5.437 -11.530 -3.626 1.00 87.06 221 PRO A O 1
ATOM 1736 N N . GLY A 1 222 ? -4.220 -13.399 -3.369 1.00 83.06 222 GLY A N 1
ATOM 1737 C CA . GLY A 1 222 ? -3.542 -12.963 -2.141 1.00 83.06 222 GLY A CA 1
ATOM 1738 C C . GLY A 1 222 ? -3.681 -13.942 -0.978 1.00 83.06 222 GLY A C 1
ATOM 1739 O O . GLY A 1 222 ? -3.767 -13.521 0.174 1.00 83.06 222 GLY A O 1
ATOM 1740 N N . SER A 1 223 ? -3.692 -15.251 -1.251 1.00 84.12 223 SER A N 1
ATOM 1741 C CA . SER A 1 223 ? -3.798 -16.307 -0.230 1.00 84.12 223 SER A CA 1
ATOM 1742 C C . SER A 1 223 ? -2.677 -16.274 0.812 1.00 84.12 223 SER A C 1
ATOM 1744 O O . SER A 1 223 ? -2.827 -16.834 1.893 1.00 84.12 223 SER A O 1
ATOM 1746 N N . ARG A 1 224 ? -1.552 -15.622 0.495 1.00 83.00 224 ARG A N 1
ATOM 1747 C CA . ARG A 1 224 ? -0.394 -15.462 1.389 1.00 83.00 224 ARG A CA 1
ATOM 1748 C C . ARG A 1 224 ? -0.257 -14.043 1.945 1.00 83.00 224 ARG A C 1
ATOM 1750 O O . ARG A 1 224 ? 0.781 -13.692 2.500 1.00 83.00 224 ARG A O 1
ATOM 1757 N N . VAL A 1 225 ? -1.285 -13.210 1.786 1.00 85.00 225 VAL A N 1
ATOM 1758 C CA . VAL A 1 225 ? -1.300 -11.816 2.239 1.00 85.00 225 VAL A CA 1
ATOM 1759 C C . VAL A 1 225 ? -2.248 -11.665 3.424 1.00 85.00 225 VAL A C 1
ATOM 1761 O O . VAL A 1 225 ? -3.343 -12.225 3.457 1.00 85.00 225 VAL A O 1
ATOM 1764 N N . VAL A 1 226 ? -1.827 -10.869 4.404 1.00 89.44 226 VAL A N 1
ATOM 1765 C CA . VAL A 1 226 ? -2.628 -10.518 5.579 1.00 89.44 226 VAL A CA 1
ATOM 1766 C C . VAL A 1 226 ? -3.069 -9.063 5.466 1.00 89.44 226 VAL A C 1
ATOM 1768 O O . VAL A 1 226 ? -2.240 -8.169 5.296 1.00 89.44 226 VAL A O 1
ATOM 1771 N N . ALA A 1 227 ? -4.370 -8.819 5.606 1.00 89.06 227 ALA A N 1
ATOM 1772 C CA . ALA A 1 227 ? -4.918 -7.486 5.796 1.00 89.06 227 ALA A CA 1
ATOM 1773 C C . ALA A 1 227 ? -4.763 -7.085 7.270 1.00 89.06 227 ALA A C 1
ATOM 1775 O O . ALA A 1 227 ? -5.295 -7.742 8.169 1.00 89.06 227 ALA A O 1
ATOM 1776 N N . ASN A 1 228 ? -4.028 -6.002 7.531 1.00 89.38 228 ASN A N 1
ATOM 1777 C CA . ASN A 1 228 ? -3.949 -5.401 8.861 1.00 89.38 228 ASN A CA 1
ATOM 1778 C C . ASN A 1 228 ? -5.160 -4.482 9.063 1.00 89.38 228 ASN A C 1
ATOM 1780 O O . ASN A 1 228 ? -5.088 -3.290 8.775 1.00 89.38 228 ASN A O 1
ATOM 1784 N N . LEU A 1 229 ? -6.277 -5.041 9.530 1.00 90.56 229 LEU A N 1
ATOM 1785 C CA . LEU A 1 229 ? -7.440 -4.250 9.921 1.00 90.56 229 LEU A CA 1
ATOM 1786 C C . LEU A 1 229 ? -7.209 -3.780 11.354 1.00 90.56 229 LEU A C 1
ATOM 1788 O O . LEU A 1 229 ? -7.147 -4.592 12.267 1.00 90.56 229 LEU A O 1
ATOM 1792 N N . ASP A 1 230 ? -7.015 -2.486 11.555 1.00 90.56 230 ASP A N 1
ATOM 1793 C CA . ASP A 1 230 ? -6.733 -1.916 12.870 1.00 90.56 230 ASP A CA 1
ATOM 1794 C C . ASP A 1 230 ? -7.951 -1.142 13.368 1.00 90.56 230 ASP A C 1
ATOM 1796 O O . ASP A 1 230 ? -7.943 0.082 13.428 1.00 90.56 230 ASP A O 1
ATOM 1800 N N . ALA A 1 231 ? -9.026 -1.866 13.683 1.00 92.69 231 ALA A N 1
ATOM 1801 C CA . ALA A 1 231 ? -10.305 -1.275 14.066 1.00 92.69 231 ALA A CA 1
ATOM 1802 C C . ALA A 1 231 ? -10.814 -1.869 15.383 1.00 92.69 231 ALA A C 1
ATOM 1804 O O . ALA A 1 231 ? -10.944 -3.083 15.528 1.00 92.69 231 ALA A O 1
ATOM 1805 N N . GLY A 1 232 ? -11.116 -1.007 16.346 1.00 93.94 232 GLY A N 1
ATOM 1806 C CA . GLY A 1 232 ? -11.673 -1.368 17.643 1.00 93.94 232 GLY A CA 1
ATOM 1807 C C . GLY A 1 232 ? -12.829 -0.451 18.018 1.00 93.94 232 GLY A C 1
ATOM 1808 O O . GLY A 1 232 ? -12.867 0.716 17.622 1.00 93.94 232 GLY A O 1
ATOM 1809 N N . LEU A 1 233 ? -13.772 -0.982 18.791 1.00 94.88 233 LEU A N 1
ATOM 1810 C CA . LEU A 1 233 ? -14.924 -0.233 19.279 1.00 94.88 233 LEU A CA 1
ATOM 1811 C C . LEU A 1 233 ? -14.770 0.112 20.758 1.00 94.88 233 LEU A C 1
ATOM 1813 O O . LEU A 1 233 ? -14.349 -0.709 21.570 1.00 94.88 233 LEU A O 1
ATOM 1817 N N . ILE A 1 234 ? -15.161 1.333 21.104 1.00 94.00 234 ILE A N 1
ATOM 1818 C CA . ILE A 1 234 ? -15.284 1.809 22.479 1.00 94.00 234 ILE A CA 1
ATOM 1819 C C . ILE A 1 234 ? -16.772 1.961 22.758 1.00 94.00 234 ILE A C 1
ATOM 1821 O O . ILE A 1 234 ? -17.429 2.806 22.154 1.00 94.00 234 ILE A O 1
ATOM 1825 N N . ARG A 1 235 ? -17.314 1.176 23.684 1.00 93.19 235 ARG A N 1
ATOM 1826 C CA . ARG A 1 235 ? -18.664 1.381 24.205 1.00 93.19 235 ARG A CA 1
ATOM 1827 C C . ARG A 1 235 ? -18.679 2.677 25.007 1.00 93.19 235 ARG A C 1
ATOM 1829 O O . ARG A 1 235 ? -18.054 2.753 26.069 1.00 93.19 235 ARG A O 1
ATOM 1836 N N . VAL A 1 236 ? -19.349 3.698 24.478 1.00 87.50 236 VAL A N 1
ATOM 1837 C CA . VAL A 1 236 ? -19.369 5.032 25.090 1.00 87.50 236 VAL A CA 1
ATOM 1838 C C . VAL A 1 236 ? -20.264 4.993 26.319 1.00 87.50 236 VAL A C 1
ATOM 1840 O O . VAL A 1 236 ? -21.422 4.581 26.248 1.00 87.50 236 VAL A O 1
ATOM 1843 N N . MET A 1 237 ? -19.737 5.426 27.461 1.00 74.56 237 MET A N 1
ATOM 1844 C CA . MET A 1 237 ? -20.557 5.562 28.658 1.00 74.56 237 MET A CA 1
ATOM 1845 C C . MET A 1 237 ? -21.327 6.870 28.588 1.00 74.56 237 MET A C 1
ATOM 1847 O O . MET A 1 237 ? -20.743 7.950 28.612 1.00 74.56 237 MET A O 1
ATOM 1851 N N . THR A 1 238 ? -22.653 6.782 28.546 1.00 57.56 238 THR A N 1
ATOM 1852 C CA . THR A 1 238 ? -23.482 7.963 28.787 1.00 57.56 238 THR A CA 1
ATOM 1853 C C . THR A 1 238 ? -23.565 8.146 30.300 1.00 57.56 238 THR A C 1
ATOM 1855 O O . THR A 1 238 ? -24.277 7.399 30.971 1.00 57.56 238 THR A O 1
ATOM 1858 N N . SER A 1 239 ? -22.816 9.087 30.880 1.00 44.22 239 SER A N 1
ATOM 1859 C CA . SER A 1 239 ? -23.003 9.415 32.294 1.00 44.22 239 SER A CA 1
ATOM 1860 C C . SER A 1 239 ? -24.341 10.144 32.458 1.00 44.22 239 SER A C 1
ATOM 1862 O O . SER A 1 239 ? -24.569 11.207 31.891 1.00 44.22 239 SER A O 1
ATOM 1864 N N . ARG A 1 240 ? -25.253 9.588 33.265 1.00 37.91 240 ARG A N 1
ATOM 1865 C CA . ARG A 1 240 ? -26.489 10.274 33.695 1.00 37.91 240 ARG A CA 1
ATOM 1866 C C . ARG A 1 240 ? -26.231 11.427 34.688 1.00 37.91 240 ARG A C 1
ATOM 1868 O O . ARG A 1 240 ? -27.180 12.023 35.177 1.00 37.91 240 ARG A O 1
ATOM 1875 N N . ALA A 1 241 ? -24.970 11.757 34.978 1.00 34.16 241 ALA A N 1
ATOM 1876 C CA . ALA A 1 241 ? -24.572 12.739 35.985 1.00 34.16 241 ALA A CA 1
ATOM 1877 C C . ALA A 1 241 ? -23.447 13.656 35.461 1.00 34.16 241 ALA A C 1
ATOM 1879 O O . ALA A 1 241 ? -22.287 13.529 35.844 1.00 34.16 241 ALA A O 1
ATOM 1880 N N . GLY A 1 242 ? -23.777 14.560 34.537 1.00 35.09 242 GLY A N 1
ATOM 1881 C CA . GLY A 1 242 ? -22.875 15.614 34.059 1.00 35.09 242 GLY A CA 1
ATOM 1882 C C . GLY A 1 242 ? -23.437 16.346 32.832 1.00 35.09 242 GLY A C 1
ATOM 1883 O O . GLY A 1 242 ? -24.168 15.738 32.055 1.00 35.09 242 GLY A O 1
ATOM 1884 N N . PRO A 1 243 ? -23.122 17.637 32.614 1.00 34.03 243 PRO A N 1
ATOM 1885 C CA . PRO A 1 243 ? -23.796 18.484 31.617 1.00 34.03 243 PRO A CA 1
ATOM 1886 C C . PRO A 1 243 ? -23.422 18.188 30.150 1.00 34.03 243 PRO A C 1
ATOM 1888 O O . PRO A 1 243 ? -23.850 18.906 29.247 1.00 34.03 243 PRO A O 1
ATOM 1891 N N . HIS A 1 244 ? -22.620 17.159 29.875 1.00 44.06 244 HIS A N 1
ATOM 1892 C CA . HIS A 1 244 ? -22.050 16.931 28.549 1.00 44.06 244 HIS A CA 1
ATOM 1893 C C . HIS A 1 244 ? -22.896 15.934 27.751 1.00 44.06 244 HIS A C 1
ATOM 1895 O O . HIS A 1 244 ? -22.847 14.724 27.960 1.00 44.06 244 HIS A O 1
ATOM 1901 N N . ARG A 1 245 ? -23.695 16.462 26.818 1.00 42.69 245 ARG A N 1
ATOM 1902 C CA . ARG A 1 245 ? -24.459 15.659 25.858 1.00 42.69 245 ARG A CA 1
ATOM 1903 C C . ARG A 1 245 ? -23.526 15.099 24.783 1.00 42.69 245 ARG A C 1
ATOM 1905 O O . ARG A 1 245 ? -22.971 15.855 23.989 1.00 42.69 245 ARG A O 1
ATOM 1912 N N . PHE A 1 246 ? -23.424 13.776 24.703 1.00 46.12 246 PHE A N 1
ATOM 1913 C CA . PHE A 1 246 ? -22.910 13.096 23.516 1.00 46.12 246 PHE A CA 1
ATOM 1914 C C . PHE A 1 246 ? -23.946 13.255 22.400 1.00 46.12 246 PHE A C 1
ATOM 1916 O O . PHE A 1 246 ? -25.031 12.681 22.469 1.00 46.12 246 PHE A O 1
ATOM 1923 N N . THR A 1 247 ? -23.656 14.082 21.398 1.00 38.38 247 THR A N 1
ATOM 1924 C CA . THR A 1 247 ? -24.547 14.262 20.247 1.00 38.38 247 THR A CA 1
ATOM 1925 C C . THR A 1 247 ? -23.979 13.496 19.062 1.00 38.38 247 THR A C 1
ATOM 1927 O O . THR A 1 247 ? -22.980 13.882 18.461 1.00 38.38 247 THR A O 1
ATOM 1930 N N . ALA A 1 248 ? -24.617 12.376 18.720 1.00 35.38 248 ALA A N 1
ATOM 1931 C CA . ALA A 1 248 ? -24.402 11.739 17.432 1.00 35.38 248 ALA A CA 1
ATOM 1932 C C . ALA A 1 248 ? -25.054 12.625 16.361 1.00 35.38 248 ALA A C 1
ATOM 1934 O O . ALA A 1 248 ? -26.263 12.574 16.153 1.00 35.38 248 ALA A O 1
ATOM 1935 N N . SER A 1 249 ? -24.269 13.475 15.699 1.00 33.19 249 SER A N 1
ATOM 1936 C CA . SER A 1 249 ? -24.721 14.105 14.458 1.00 33.19 249 SER A CA 1
ATOM 1937 C C . SER A 1 249 ? -24.657 13.053 13.355 1.00 33.19 249 SER A C 1
ATOM 1939 O O . SER A 1 249 ? -23.630 12.865 12.701 1.00 33.19 249 SER A O 1
ATOM 1941 N N . ALA A 1 250 ? -25.745 12.301 13.196 1.00 29.73 250 ALA A N 1
ATOM 1942 C CA . ALA A 1 250 ? -25.946 11.454 12.036 1.00 29.73 250 ALA A CA 1
ATOM 1943 C C . ALA A 1 250 ? -26.164 12.366 10.823 1.00 29.73 250 ALA A C 1
ATOM 1945 O O . ALA A 1 250 ? -27.277 12.814 10.554 1.00 29.73 250 ALA A O 1
ATOM 1946 N N . ARG A 1 251 ? -25.104 12.655 10.062 1.00 28.39 251 ARG A N 1
ATOM 1947 C CA . ARG A 1 251 ? -25.301 13.064 8.671 1.00 28.39 251 ARG A CA 1
ATOM 1948 C C . ARG A 1 251 ? -25.708 11.818 7.897 1.00 28.39 251 ARG A C 1
ATOM 1950 O O . ARG A 1 251 ? -24.864 11.023 7.500 1.00 28.39 251 ARG A O 1
ATOM 1957 N N . SER A 1 252 ? -27.018 11.655 7.726 1.00 27.67 252 SER A N 1
ATOM 1958 C CA . SER A 1 252 ? -27.599 10.803 6.693 1.00 27.67 252 SER A CA 1
ATOM 1959 C C . SER A 1 252 ? -26.960 11.171 5.354 1.00 27.67 252 SER A C 1
ATOM 1961 O O . SER A 1 252 ? -27.231 12.240 4.808 1.00 27.67 252 SER A O 1
ATOM 1963 N N . ALA A 1 253 ? -26.095 10.310 4.824 1.00 30.14 253 ALA A N 1
ATOM 1964 C CA . ALA A 1 253 ? -25.693 10.370 3.426 1.00 30.14 253 ALA A CA 1
ATOM 1965 C C . ALA A 1 253 ? -26.804 9.736 2.576 1.00 30.14 253 ALA A C 1
ATOM 1967 O O . ALA A 1 253 ? -26.634 8.680 1.979 1.00 30.14 253 ALA A O 1
ATOM 1968 N N . THR A 1 254 ? -27.977 10.365 2.549 1.00 28.23 254 THR A N 1
ATOM 1969 C CA . THR A 1 254 ? -28.992 10.102 1.529 1.00 28.23 254 THR A CA 1
ATOM 1970 C C . THR A 1 254 ? -28.628 10.929 0.305 1.00 28.23 254 THR A C 1
ATOM 1972 O O . THR A 1 254 ? -29.054 12.073 0.171 1.00 28.23 254 THR A O 1
ATOM 1975 N N . SER A 1 255 ? -27.813 10.372 -0.590 1.00 29.41 255 SER A N 1
ATOM 1976 C CA . SER A 1 255 ? -27.713 10.874 -1.960 1.00 29.41 255 SER A CA 1
ATOM 1977 C C . SER A 1 255 ? -28.948 10.408 -2.732 1.00 29.41 255 SER A C 1
ATOM 1979 O O . SER A 1 255 ? -28.923 9.385 -3.416 1.00 29.41 255 SER A O 1
ATOM 1981 N N . SER A 1 256 ? -30.056 11.134 -2.597 1.00 28.39 256 SER A N 1
ATOM 1982 C CA . SER A 1 256 ? -31.150 11.072 -3.564 1.00 28.39 256 SER A CA 1
ATOM 1983 C C . SER A 1 256 ? -30.724 11.855 -4.806 1.00 28.39 256 SER A C 1
ATOM 1985 O O . SER A 1 256 ? -31.004 13.047 -4.932 1.00 28.39 256 SER A O 1
ATOM 1987 N N . THR A 1 257 ? -29.999 11.204 -5.710 1.00 29.88 257 THR A N 1
ATOM 1988 C CA . THR A 1 257 ? -29.789 11.736 -7.056 1.00 29.88 257 THR A CA 1
ATOM 1989 C C . THR A 1 257 ? -31.067 11.472 -7.844 1.00 29.88 257 THR A C 1
ATOM 1991 O O . THR A 1 257 ? -31.269 10.378 -8.367 1.00 29.88 257 THR A O 1
ATOM 1994 N N . SER A 1 258 ? -31.964 12.456 -7.893 1.00 29.30 258 SER A N 1
ATOM 1995 C CA . SER A 1 258 ? -33.033 12.483 -8.885 1.00 29.30 258 SER A CA 1
ATOM 1996 C C . SER A 1 258 ? -32.393 12.626 -10.267 1.00 29.30 258 SER A C 1
ATOM 1998 O O . SER A 1 258 ? -31.777 13.639 -10.592 1.00 29.30 258 SER A O 1
ATOM 2000 N N . MET A 1 259 ? -32.497 11.578 -11.084 1.00 27.84 259 MET A N 1
ATOM 2001 C CA . MET A 1 259 ? -32.195 11.664 -12.509 1.00 27.84 259 MET A CA 1
ATOM 2002 C C . MET A 1 259 ? -33.288 12.501 -13.178 1.00 27.84 259 MET A C 1
ATOM 2004 O O . MET A 1 259 ? -34.380 12.009 -13.452 1.00 27.84 259 MET A O 1
ATOM 2008 N N . SER A 1 260 ? -32.999 13.774 -13.433 1.00 29.83 260 SER A N 1
ATOM 2009 C CA . SER A 1 260 ? -33.773 14.580 -14.376 1.00 29.83 260 SER A CA 1
ATOM 2010 C C . SER A 1 260 ? -33.375 14.176 -15.796 1.00 29.83 260 SER A C 1
ATOM 2012 O O . SER A 1 260 ? -32.218 14.325 -16.188 1.00 29.83 260 SER A O 1
ATOM 2014 N N . ALA A 1 261 ? -34.327 13.629 -16.551 1.00 33.12 261 ALA A N 1
ATOM 2015 C CA . ALA A 1 261 ? -34.160 13.314 -17.966 1.00 33.12 261 ALA A CA 1
ATOM 2016 C C . ALA A 1 261 ? -33.988 14.605 -18.797 1.00 33.12 261 ALA A C 1
ATOM 2018 O O . ALA A 1 261 ? -34.633 15.612 -18.490 1.00 33.12 261 ALA A O 1
ATOM 2019 N N . PRO A 1 262 ? -33.147 14.606 -19.846 1.00 31.73 262 PRO A N 1
ATOM 2020 C CA . PRO A 1 262 ? -32.970 15.772 -20.702 1.00 31.73 262 PRO A CA 1
ATOM 2021 C C . PRO A 1 262 ? -34.198 16.003 -21.591 1.00 31.73 262 PRO A C 1
ATOM 2023 O O . PRO A 1 262 ? -34.712 15.086 -22.234 1.00 31.73 262 PRO A O 1
ATOM 2026 N N . SER A 1 263 ? -34.647 17.255 -21.633 1.00 30.58 263 SER A N 1
ATOM 2027 C CA . SER A 1 263 ? -35.681 17.753 -22.534 1.00 30.58 263 SER A CA 1
ATOM 2028 C C . SER A 1 263 ? -35.188 17.748 -23.983 1.00 30.58 263 SER A C 1
ATOM 2030 O O . SER A 1 263 ? -34.171 18.350 -24.322 1.00 30.58 263 SER A O 1
ATOM 2032 N N . VAL A 1 264 ? -35.939 17.075 -24.852 1.00 32.81 264 VAL A N 1
ATOM 2033 C CA . VAL A 1 264 ? -35.762 17.109 -26.306 1.00 32.81 264 VAL A CA 1
ATOM 2034 C C . VAL A 1 264 ? -36.365 18.415 -26.823 1.00 32.81 264 VAL A C 1
ATOM 2036 O O . VAL A 1 264 ? -37.577 18.607 -26.750 1.00 32.81 264 VAL A O 1
ATOM 2039 N N . SER A 1 265 ? -35.536 19.324 -27.338 1.00 31.36 265 SER A N 1
ATOM 2040 C CA . SER A 1 265 ? -35.991 20.491 -28.095 1.00 31.36 265 SER A CA 1
ATOM 2041 C C . SER A 1 265 ? -36.083 20.140 -29.581 1.00 31.36 265 SER A C 1
ATOM 2043 O O . SER A 1 265 ? -35.090 20.056 -30.299 1.00 31.36 265 SER A O 1
ATOM 2045 N N . THR A 1 266 ? -37.304 19.935 -30.064 1.00 32.88 266 THR A N 1
ATOM 2046 C CA . THR A 1 266 ? -37.613 19.887 -31.495 1.00 32.88 266 THR A CA 1
ATOM 2047 C C . THR A 1 266 ? -37.708 21.312 -32.034 1.00 32.88 266 THR A C 1
ATOM 2049 O O . THR A 1 266 ? -38.702 21.998 -31.801 1.00 32.88 266 THR A O 1
ATOM 2052 N N . SER A 1 267 ? -36.693 21.767 -32.767 1.00 33.84 267 SER A N 1
ATOM 2053 C CA . SER A 1 267 ? -36.800 22.953 -33.619 1.00 33.84 267 SER A CA 1
ATOM 2054 C C . SER A 1 267 ? -37.335 22.542 -34.990 1.00 33.84 267 SER A C 1
ATOM 2056 O O . SER A 1 267 ? -36.609 22.002 -35.825 1.00 33.84 267 SER A O 1
ATOM 2058 N N . SER A 1 268 ? -38.621 22.789 -35.208 1.00 32.91 268 SER A N 1
ATOM 2059 C CA . SER A 1 268 ? -39.242 22.836 -36.525 1.00 32.91 268 SER A CA 1
ATOM 2060 C C . SER A 1 268 ? -38.828 24.123 -37.242 1.00 32.91 268 SER A C 1
ATOM 2062 O O . SER A 1 268 ? -39.162 25.209 -36.767 1.00 32.91 268 SER A O 1
ATOM 2064 N N . THR A 1 269 ? -38.187 24.013 -38.405 1.00 36.44 269 THR A N 1
ATOM 2065 C CA . THR A 1 269 ? -38.118 25.126 -39.358 1.00 36.44 269 THR A CA 1
ATOM 2066 C C . THR A 1 269 ? -38.706 24.665 -40.679 1.00 36.44 269 THR A C 1
ATOM 2068 O O . THR A 1 269 ? -38.144 23.834 -41.386 1.00 36.44 269 THR A O 1
ATOM 2071 N N . SER A 1 270 ? -39.888 25.196 -40.963 1.00 35.81 270 SER A N 1
ATOM 2072 C CA . SER A 1 270 ? -40.577 25.142 -42.242 1.00 35.81 270 SER A CA 1
ATOM 2073 C C . SER A 1 270 ? -40.185 26.349 -43.097 1.00 35.81 270 SER A C 1
ATOM 2075 O O . SER A 1 270 ? -40.449 27.477 -42.674 1.00 35.81 270 SER A O 1
ATOM 2077 N N . ARG A 1 271 ? -39.641 26.074 -44.286 1.00 35.47 271 ARG A N 1
ATOM 2078 C CA . ARG A 1 271 ? -39.749 26.766 -45.590 1.00 35.47 271 ARG A CA 1
ATOM 2079 C C . ARG A 1 271 ? -38.432 26.703 -46.345 1.00 35.47 271 ARG A C 1
ATOM 2081 O O . ARG A 1 271 ? -37.403 27.093 -45.759 1.00 35.47 271 ARG A O 1
#

Radius of gyration: 26.87 Å; chains: 1; bounding box: 72×46×82 Å